Protein AF-A0A0D7WX81-F1 (afdb_monomer_lite)

Sequence (250 aa):
MASAGDHVKIVPTFYFVNKDGTNRQRVDLYYHNQTKRQYFVKIGSNQDTVQRTIKLNDPMRNISKTDINNTANFVKSYGFQHFVLEASKPSLIGGYSWLDLTQRVRTMIGPVDNIPEGVNVNRTVSAEQQWYGEFSLPASPYVVPSGYNIMEYGRTHNGLKDSSPIWLKNGYIVVNFQIETYRNGEDKPYLRYYRLPGESTPLDNQWQMEGFSNIINDKYGHRFAAPDGDVAYYHGNLSSYDDFKSNVTH

Secondary structure (DSSP, 8-state):
--STT-EEEEEEEEEEEETTS---EEEEEEEEETTTTEEEEETTSTT----EEE-TT-GGG---HHHHHHHHHHHHTTT-TTHHHHHTS-EEEE-SS-EEEEGGGEEE-S--SSPPTT--HHHHHTTSEEE-------SS-EEEETT--HHHHHHHTTS--TT-TTS--SEEEEEEEEEEEE-TT-SS-SEEBSPPTT---GGGBHHHHH---SEEE-TTS-EEE--TTEEEEEETT--TTTS-------

Foldseek 3Di:
DQDQFKKKKKFKFKWWAFALQPDTAGKWKFQAPVVVRDGRHTPPDPSQPFWDWDQQPDVVVVDDPVQQVLLCVLRVVVPPNCLNVLSRDIDTADGQGMGMFGSNQKTQCFDQPPDDPPDDNSCRSNVDMDGDDDYDDAQQMFIAGPPDDQVVVQVVPVGDDPPPPRGDQRTWMWIFIWMFIDDPPDPDTPATQDDDPPDDDCRRHVCVVVDDDQWDADPVGRIHGNPGRRDDIHRSNHGNVNVDDPPDDD

Radius of gyration: 21.59 Å; chains: 1; bounding box: 45×42×69 Å

Organism: NCBI:txid159743

pLDDT: mean 89.92, std 11.67, range [34.41, 98.56]

Structure (mmCIF, N/CA/C/O backbone):
data_AF-A0A0D7WX81-F1
#
_entry.id   AF-A0A0D7WX81-F1
#
loop_
_atom_site.group_PDB
_atom_site.id
_atom_site.type_symbol
_atom_site.label_atom_id
_atom_site.label_alt_id
_atom_site.label_comp_id
_atom_site.label_asym_id
_atom_site.label_entity_id
_atom_site.label_seq_id
_atom_site.pdbx_PDB_ins_code
_atom_site.Cartn_x
_atom_site.Cartn_y
_atom_site.Cartn_z
_atom_site.occupancy
_atom_site.B_iso_or_equiv
_atom_site.auth_seq_id
_atom_site.auth_comp_id
_atom_site.auth_asym_id
_atom_site.auth_atom_id
_atom_site.pdbx_PDB_model_num
ATOM 1 N N . MET A 1 1 ? 1.365 -2.872 -22.242 1.00 69.00 1 MET A N 1
ATOM 2 C CA . MET A 1 1 ? 1.871 -1.893 -21.267 1.00 69.00 1 MET A CA 1
ATOM 3 C C . MET A 1 1 ? 3.385 -1.941 -21.318 1.00 69.00 1 MET A C 1
ATOM 5 O O . MET A 1 1 ? 3.925 -2.838 -20.710 1.00 69.00 1 MET A O 1
ATOM 9 N N . ALA A 1 2 ? 4.079 -1.094 -22.078 1.00 81.75 2 ALA A N 1
ATOM 10 C CA . ALA A 1 2 ? 5.533 -0.940 -21.915 1.00 81.75 2 ALA A CA 1
ATOM 11 C C . ALA A 1 2 ? 5.994 0.515 -22.139 1.00 81.75 2 ALA A C 1
ATOM 13 O O . ALA A 1 2 ? 7.139 0.778 -22.495 1.00 81.75 2 ALA A O 1
ATOM 14 N N . SER A 1 3 ? 5.087 1.472 -21.954 1.00 87.69 3 SER A N 1
ATOM 15 C CA . SER A 1 3 ? 5.325 2.901 -22.157 1.00 87.69 3 SER A CA 1
ATOM 16 C C . SER A 1 3 ? 5.759 3.599 -20.867 1.00 87.69 3 SER A C 1
ATOM 18 O O . SER A 1 3 ? 5.667 3.040 -19.771 1.00 87.69 3 SER A O 1
ATOM 20 N N . ALA A 1 4 ? 6.248 4.835 -21.003 1.00 89.38 4 ALA A N 1
ATOM 21 C CA . ALA A 1 4 ? 6.721 5.661 -19.892 1.00 89.38 4 ALA A CA 1
ATOM 22 C C . ALA A 1 4 ? 5.623 6.031 -18.876 1.00 89.38 4 ALA A C 1
ATOM 24 O O . ALA A 1 4 ? 5.916 6.164 -17.691 1.00 89.38 4 ALA A O 1
ATOM 25 N N . GLY A 1 5 ? 4.382 6.212 -19.342 1.00 92.81 5 GLY A N 1
ATOM 26 C CA . GLY A 1 5 ? 3.236 6.598 -18.507 1.00 92.81 5 GLY A CA 1
ATOM 27 C C . GLY A 1 5 ? 2.386 5.433 -18.003 1.00 92.81 5 GLY A C 1
ATOM 28 O O . GLY A 1 5 ? 1.324 5.662 -17.429 1.00 92.81 5 GLY A O 1
ATOM 29 N N . ASP A 1 6 ? 2.826 4.193 -18.222 1.00 95.12 6 ASP A N 1
ATOM 30 C CA . ASP A 1 6 ? 2.166 3.050 -17.599 1.00 95.12 6 ASP A CA 1
ATOM 31 C C . ASP A 1 6 ? 2.408 3.089 -16.090 1.00 95.12 6 ASP A C 1
ATOM 33 O O . ASP A 1 6 ? 3.503 3.452 -15.640 1.00 95.12 6 ASP A O 1
ATOM 37 N N . HIS A 1 7 ? 1.407 2.684 -15.317 1.00 96.88 7 HIS A N 1
ATOM 38 C CA . HIS A 1 7 ? 1.521 2.626 -13.866 1.00 96.88 7 HIS A CA 1
ATOM 39 C C . HIS A 1 7 ? 0.589 1.578 -13.257 1.00 96.88 7 HIS A C 1
ATOM 41 O O . HIS A 1 7 ? -0.356 1.101 -13.896 1.00 96.88 7 HIS A O 1
ATOM 47 N N . VAL A 1 8 ? 0.879 1.215 -12.009 1.00 97.69 8 VAL A N 1
ATOM 48 C CA . VAL A 1 8 ? 0.034 0.354 -11.181 1.00 97.69 8 VAL A CA 1
ATOM 49 C C . VAL A 1 8 ? -0.475 1.173 -10.009 1.00 97.69 8 VAL A C 1
ATOM 51 O O . VAL A 1 8 ? 0.298 1.602 -9.153 1.00 97.69 8 VAL A O 1
ATOM 54 N N . LYS A 1 9 ? -1.788 1.365 -9.960 1.00 97.50 9 LYS A N 1
ATOM 55 C CA . LYS A 1 9 ? -2.465 2.050 -8.868 1.00 97.50 9 LYS A CA 1
ATOM 56 C C . LYS A 1 9 ? -2.973 1.021 -7.872 1.00 97.50 9 LYS A C 1
ATOM 58 O O . LYS A 1 9 ? -3.615 0.045 -8.253 1.00 97.50 9 LYS A O 1
ATOM 63 N N . ILE A 1 10 ? -2.709 1.255 -6.593 1.00 97.88 10 ILE A N 1
ATOM 64 C CA . ILE A 1 10 ? -3.195 0.411 -5.502 1.00 97.88 10 ILE A CA 1
ATOM 65 C C . ILE A 1 10 ? -3.935 1.293 -4.505 1.00 97.88 10 ILE A C 1
ATOM 67 O O . ILE A 1 10 ? -3.393 2.283 -4.018 1.00 97.88 10 ILE A O 1
ATOM 71 N N . VAL A 1 11 ? -5.171 0.932 -4.178 1.00 97.38 11 VAL A N 1
ATOM 72 C CA . VAL A 1 11 ? -5.962 1.600 -3.140 1.00 97.38 11 VAL A CA 1
ATOM 73 C C . VAL A 1 11 ? -6.197 0.612 -1.998 1.00 97.38 11 VAL A C 1
ATOM 75 O O . VAL A 1 11 ? -6.966 -0.340 -2.156 1.00 97.38 11 VAL A O 1
ATOM 78 N N . PRO A 1 12 ? -5.531 0.806 -0.847 1.00 97.19 12 PRO A N 1
ATOM 79 C CA . PRO A 1 12 ? -5.793 0.029 0.351 1.00 97.19 12 PRO A CA 1
ATOM 80 C C . PRO A 1 12 ? -7.181 0.325 0.922 1.00 97.19 12 PRO A C 1
ATOM 82 O O . PRO A 1 12 ? -7.600 1.475 1.056 1.00 97.19 12 PRO A O 1
ATOM 85 N N . THR A 1 13 ? -7.873 -0.728 1.335 1.00 96.81 13 THR A N 1
ATOM 86 C CA . THR A 1 13 ? -9.059 -0.672 2.184 1.00 96.81 13 THR A CA 1
ATOM 87 C C . THR A 1 13 ? -8.845 -1.560 3.402 1.00 96.81 13 THR A C 1
ATOM 89 O O . THR A 1 13 ? -8.011 -2.467 3.388 1.00 96.81 13 THR A O 1
ATOM 92 N N . PHE A 1 14 ? -9.569 -1.276 4.482 1.00 97.94 14 PHE A N 1
ATOM 93 C CA . PHE A 1 14 ? -9.305 -1.901 5.771 1.00 97.94 14 PHE A CA 1
ATOM 94 C C . PHE A 1 14 ? -10.542 -2.589 6.325 1.00 97.94 14 PHE A C 1
ATOM 96 O O . PHE A 1 14 ? -11.656 -2.050 6.299 1.00 97.94 14 PHE A O 1
ATOM 103 N N . TYR A 1 15 ? -10.314 -3.774 6.876 1.00 98.12 15 TYR A N 1
ATOM 104 C CA . TYR A 1 15 ? -11.304 -4.537 7.616 1.00 98.12 15 TYR A CA 1
ATOM 105 C C . TYR A 1 15 ? -10.755 -4.895 8.992 1.00 98.12 15 TYR A C 1
ATOM 107 O O . TYR A 1 15 ? -9.552 -4.840 9.235 1.00 98.12 15 TYR A O 1
ATOM 115 N N . PHE A 1 16 ? -11.645 -5.265 9.898 1.00 97.88 16 PHE A N 1
ATOM 116 C CA . PHE A 1 16 ? -11.286 -5.858 11.172 1.00 97.88 16 PHE A CA 1
ATOM 117 C C . PHE A 1 16 ? -12.015 -7.180 11.321 1.00 97.88 16 PHE A C 1
ATOM 119 O O . PHE A 1 16 ? -13.199 -7.264 10.996 1.00 97.88 16 PHE A O 1
ATOM 126 N N . VAL A 1 17 ? -11.311 -8.201 11.788 1.00 97.25 17 VAL A N 1
ATOM 127 C CA . VAL A 1 17 ? -11.851 -9.541 12.030 1.00 97.25 17 VAL A CA 1
ATOM 128 C C . VAL A 1 17 ? -11.477 -9.973 13.441 1.00 97.25 17 VAL A C 1
ATOM 130 O O . VAL A 1 17 ? -10.385 -9.670 13.918 1.00 97.25 17 VAL A O 1
ATOM 133 N N . ASN A 1 18 ? -12.380 -10.658 14.133 1.00 95.94 18 ASN A N 1
ATOM 134 C CA . ASN A 1 18 ? -12.106 -11.193 15.461 1.00 95.94 18 ASN A CA 1
ATOM 135 C C . ASN A 1 18 ? -11.003 -12.266 15.403 1.00 95.94 18 ASN A C 1
ATOM 137 O O . ASN A 1 18 ? -10.692 -12.821 14.348 1.00 95.94 18 ASN A O 1
ATOM 141 N N . LYS A 1 19 ? -10.414 -12.590 16.560 1.00 93.94 19 LYS A N 1
ATOM 142 C CA . LYS A 1 19 ? -9.337 -13.595 16.659 1.00 93.94 19 LYS A CA 1
ATOM 143 C C . LYS A 1 19 ? -9.741 -15.006 16.223 1.00 93.94 19 LYS A C 1
ATOM 145 O O . LYS A 1 19 ? -8.870 -15.792 15.886 1.00 93.94 19 LYS A O 1
ATOM 150 N N . ASP A 1 20 ? -11.032 -15.309 16.247 1.00 93.31 20 ASP A N 1
ATOM 151 C CA . ASP A 1 20 ? -11.613 -16.585 15.822 1.00 93.31 20 ASP A CA 1
ATOM 152 C C . ASP A 1 20 ? -12.007 -16.603 14.330 1.00 93.31 20 ASP A C 1
ATOM 154 O O . ASP A 1 20 ? -12.582 -17.580 13.854 1.00 93.31 20 ASP A O 1
ATOM 158 N N . GLY A 1 21 ? -11.726 -15.523 13.590 1.00 92.62 21 GLY A N 1
ATOM 159 C CA . GLY A 1 21 ? -12.089 -15.369 12.180 1.00 92.62 21 GLY A CA 1
ATOM 160 C C . GLY A 1 21 ? -13.500 -14.825 11.933 1.00 92.62 21 GLY A C 1
ATOM 161 O O . GLY A 1 21 ? -13.884 -14.625 10.779 1.00 92.62 21 GLY A O 1
ATOM 162 N N . THR A 1 22 ? -14.275 -14.540 12.984 1.00 94.56 22 THR A N 1
ATOM 163 C CA . THR A 1 22 ? -15.653 -14.040 12.865 1.00 94.56 22 THR A CA 1
ATOM 164 C C . THR A 1 22 ? -15.734 -12.514 12.749 1.00 94.56 22 THR A C 1
ATOM 166 O O . THR A 1 22 ? -14.763 -11.789 12.968 1.00 94.56 22 THR A O 1
ATOM 169 N N . ASN A 1 23 ? -16.928 -12.003 12.423 1.00 94.50 23 ASN A N 1
ATOM 170 C CA . ASN A 1 23 ? -17.257 -10.573 12.452 1.00 94.50 23 ASN A CA 1
ATOM 171 C C . ASN A 1 23 ? -16.324 -9.681 11.608 1.00 94.50 23 ASN A C 1
ATOM 173 O O . ASN A 1 23 ? -15.956 -8.578 12.020 1.00 94.50 23 ASN A O 1
ATOM 177 N N . ARG A 1 24 ? -15.938 -10.160 10.417 1.00 96.00 24 ARG A N 1
ATOM 178 C CA . ARG A 1 24 ? -15.221 -9.339 9.436 1.00 96.00 24 ARG A CA 1
ATOM 179 C C . ARG A 1 24 ? -16.082 -8.127 9.077 1.00 96.00 24 ARG A C 1
ATOM 181 O O . ARG A 1 24 ? -17.152 -8.278 8.495 1.00 96.00 24 ARG A O 1
ATOM 188 N N . GLN A 1 25 ? -15.598 -6.933 9.388 1.00 97.44 25 GLN A N 1
ATOM 189 C CA . GLN A 1 25 ? -16.311 -5.675 9.164 1.00 97.44 25 GLN A CA 1
ATOM 190 C C . GLN A 1 25 ? -15.384 -4.620 8.570 1.00 97.4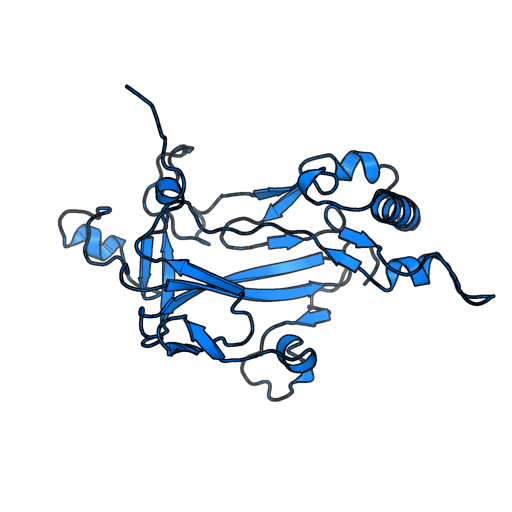4 25 GLN A C 1
ATOM 192 O O . GLN A 1 25 ? -14.183 -4.631 8.833 1.00 97.44 25 GLN A O 1
ATOM 197 N N . ARG A 1 26 ? -15.925 -3.701 7.765 1.00 98.00 26 ARG A N 1
ATOM 198 C CA . ARG A 1 26 ? -15.152 -2.573 7.230 1.00 98.00 26 ARG A CA 1
ATOM 199 C C . ARG A 1 26 ? -14.848 -1.581 8.350 1.00 98.00 26 ARG A C 1
ATOM 201 O O . ARG A 1 26 ? -15.728 -1.276 9.156 1.00 98.00 26 ARG A O 1
ATOM 208 N N . VAL A 1 27 ? -13.632 -1.046 8.371 1.00 98.56 27 VAL A N 1
ATOM 209 C CA . VAL A 1 27 ? -13.170 -0.140 9.430 1.00 98.56 27 VAL A CA 1
ATOM 210 C C . VAL A 1 27 ? -12.498 1.106 8.881 1.00 98.56 27 VAL A C 1
ATOM 212 O O . VAL A 1 27 ? -11.973 1.112 7.770 1.00 98.56 27 VAL A O 1
ATOM 215 N N . ASP A 1 28 ? -12.513 2.157 9.693 1.00 98.50 28 ASP A N 1
ATOM 216 C CA . ASP A 1 28 ? -11.693 3.342 9.496 1.00 98.50 28 ASP A CA 1
ATOM 217 C C . ASP A 1 28 ? -10.481 3.275 10.432 1.00 98.50 28 ASP A C 1
ATOM 219 O O . ASP A 1 28 ? -10.600 2.898 11.602 1.00 98.50 28 ASP A O 1
ATOM 223 N N . LEU A 1 29 ? -9.315 3.653 9.908 1.00 98.19 29 LEU A N 1
ATOM 224 C CA . LEU A 1 29 ? -8.064 3.711 10.659 1.00 98.19 29 LEU A CA 1
ATOM 225 C C . LEU A 1 29 ? -7.653 5.161 10.889 1.00 98.19 29 LEU A C 1
ATOM 227 O O . LEU A 1 29 ? -7.770 6.009 10.001 1.00 98.19 29 LEU A O 1
ATOM 231 N N . TYR A 1 30 ? -7.108 5.415 12.071 1.00 97.81 30 TYR A N 1
ATOM 232 C CA . TYR A 1 30 ? -6.607 6.712 12.488 1.00 97.81 30 TYR A CA 1
ATOM 233 C C . TYR A 1 30 ? -5.192 6.582 13.042 1.00 97.81 30 TYR A C 1
ATOM 235 O O . TYR A 1 30 ? -4.816 5.537 13.564 1.00 97.81 30 TYR A O 1
ATOM 243 N N . TYR A 1 31 ? -4.401 7.645 12.962 1.00 96.50 31 TYR A N 1
ATOM 244 C CA . TYR A 1 31 ? -3.048 7.665 13.516 1.00 96.50 31 TYR A CA 1
ATOM 245 C C . TYR A 1 31 ? -2.698 9.022 14.123 1.00 96.50 31 TYR A C 1
ATOM 247 O O . TYR A 1 31 ? -3.401 10.019 13.944 1.00 96.50 31 TYR A O 1
ATOM 255 N N . HIS A 1 32 ? -1.590 9.067 14.858 1.00 95.31 32 HIS A N 1
ATOM 256 C CA . HIS A 1 32 ? -0.994 10.316 15.317 1.00 95.31 32 HIS A CA 1
ATOM 257 C C . HIS A 1 32 ? 0.133 10.738 14.386 1.00 95.31 32 HIS A C 1
ATOM 259 O O . HIS A 1 32 ? 1.095 9.999 14.181 1.00 95.31 32 HIS A O 1
ATOM 265 N N . ASN A 1 33 ? 0.048 11.956 13.861 1.00 92.50 33 ASN A N 1
ATOM 266 C CA . ASN A 1 33 ? 1.163 12.602 13.193 1.00 92.50 33 ASN A CA 1
ATOM 267 C C . ASN A 1 33 ? 1.917 13.457 14.215 1.00 92.50 33 ASN A C 1
ATOM 269 O O . ASN A 1 33 ? 1.609 14.634 14.412 1.00 92.50 33 ASN A O 1
ATOM 273 N N . GLN A 1 34 ? 2.904 12.851 14.875 1.00 88.69 34 GLN A N 1
ATOM 274 C CA . GLN A 1 34 ? 3.682 13.516 15.923 1.00 88.69 34 GLN A CA 1
ATOM 275 C C . GLN A 1 34 ? 4.458 14.725 15.383 1.00 88.69 34 GLN A C 1
ATOM 277 O O . GLN A 1 34 ? 4.486 15.772 16.027 1.00 88.69 34 GLN A O 1
ATOM 282 N N . THR A 1 35 ? 5.007 14.627 14.166 1.00 88.31 35 THR A N 1
ATOM 283 C CA . THR A 1 35 ? 5.756 15.712 13.513 1.00 88.31 35 THR A CA 1
ATOM 284 C C . THR A 1 35 ? 4.900 16.962 13.322 1.00 88.31 35 THR A C 1
ATOM 286 O O . THR A 1 35 ? 5.375 18.074 13.533 1.00 88.31 35 THR A O 1
ATOM 289 N N . LYS A 1 36 ? 3.623 16.788 12.959 1.00 91.06 36 LYS A N 1
ATOM 290 C CA . LYS A 1 36 ? 2.671 17.894 12.770 1.00 91.06 36 LYS A CA 1
ATOM 291 C C . LYS A 1 36 ? 1.803 18.184 13.999 1.00 91.06 36 LYS A C 1
ATOM 293 O O . LYS A 1 36 ? 0.953 19.064 13.928 1.00 91.06 36 LYS A O 1
ATOM 298 N N . ARG A 1 37 ? 1.991 17.453 15.107 1.00 92.62 37 ARG A N 1
ATOM 299 C CA . ARG A 1 37 ? 1.137 17.498 16.312 1.00 92.62 37 ARG A CA 1
ATOM 300 C C . ARG A 1 37 ? -0.358 17.327 16.000 1.00 92.62 37 ARG A C 1
ATOM 302 O O . ARG A 1 37 ? -1.205 17.977 16.605 1.00 92.62 37 ARG A O 1
ATOM 309 N N . GLN A 1 38 ? -0.679 16.458 15.043 1.00 94.06 38 GLN A N 1
ATOM 310 C CA . GLN A 1 38 ? -2.061 16.121 14.698 1.00 94.06 38 GLN A CA 1
ATOM 311 C C . GLN A 1 38 ? -2.415 14.765 15.301 1.00 94.06 38 GLN A C 1
ATOM 313 O O . GLN A 1 38 ? -1.696 13.782 15.113 1.00 94.06 38 GLN A O 1
ATOM 318 N N . TYR A 1 39 ? -3.534 14.712 16.014 1.00 94.69 39 TYR A N 1
ATOM 319 C CA . TYR A 1 39 ? -4.0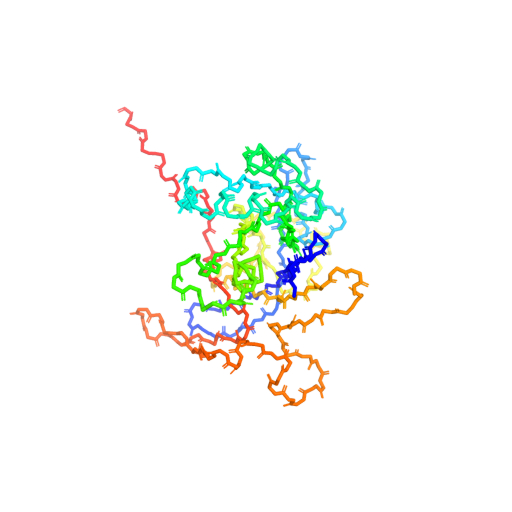19 13.505 16.674 1.00 94.69 39 TYR A CA 1
ATOM 320 C C . TYR A 1 39 ? -5.238 12.961 15.939 1.00 94.69 39 TYR A C 1
ATOM 322 O O . TYR A 1 39 ? -6.009 13.735 15.378 1.00 94.69 39 TYR A O 1
ATOM 330 N N . PHE A 1 40 ? -5.394 11.635 15.950 1.00 96.12 40 PHE A N 1
ATOM 331 C CA . PHE A 1 40 ? -6.487 10.921 15.295 1.00 96.12 40 PHE A CA 1
ATOM 332 C C . PHE A 1 40 ? -6.741 11.399 13.855 1.00 96.12 40 PHE A C 1
ATOM 334 O O . PHE A 1 40 ? -7.858 11.742 13.479 1.00 96.12 40 PHE A O 1
ATOM 341 N N . VAL A 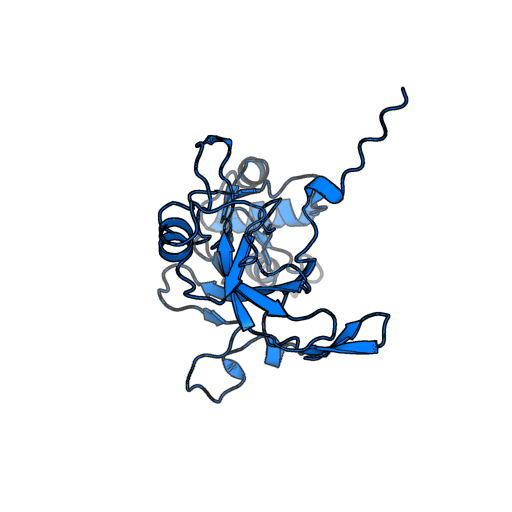1 41 ? -5.686 11.424 13.037 1.00 97.19 41 VAL A N 1
ATOM 342 C CA . VAL A 1 41 ? -5.784 11.692 11.599 1.00 97.19 41 VAL A CA 1
ATOM 343 C C . VAL A 1 41 ? -6.342 10.452 10.920 1.00 97.19 41 VAL A C 1
ATOM 345 O O . VAL A 1 41 ? -5.724 9.390 10.988 1.00 97.19 41 VAL A O 1
ATOM 348 N N . LYS A 1 42 ? -7.499 10.574 10.265 1.00 97.88 42 LYS A N 1
ATOM 349 C CA . LYS A 1 42 ? -8.101 9.473 9.503 1.00 97.88 42 LYS A CA 1
ATOM 350 C C . LYS A 1 42 ? -7.272 9.193 8.251 1.00 97.88 42 LYS A C 1
ATOM 352 O O . LYS A 1 42 ? -7.044 10.118 7.467 1.00 97.88 42 LYS A O 1
ATOM 357 N N . ILE A 1 43 ? -6.881 7.938 8.035 1.00 97.88 43 ILE A N 1
ATOM 358 C CA . ILE A 1 43 ? -6.217 7.503 6.798 1.00 97.88 43 ILE A CA 1
ATOM 359 C C . ILE A 1 43 ? -7.132 7.799 5.600 1.00 97.88 43 ILE A C 1
ATOM 361 O O . ILE A 1 43 ? -8.323 7.486 5.627 1.00 97.88 43 ILE A O 1
ATOM 365 N N . GLY A 1 44 ? -6.582 8.437 4.565 1.00 96.50 44 GLY A N 1
ATOM 366 C CA . GLY A 1 44 ? -7.313 8.858 3.364 1.00 96.50 44 GLY A CA 1
ATOM 367 C C . GLY A 1 44 ? -8.144 10.136 3.511 1.00 96.50 44 GLY A C 1
ATOM 368 O O . GLY A 1 44 ? -8.839 10.520 2.574 1.00 96.50 44 GLY A O 1
ATOM 369 N N . SER A 1 45 ? -8.098 10.812 4.663 1.00 96.75 45 SER A N 1
ATOM 370 C CA . SER A 1 45 ? -8.676 12.156 4.798 1.00 96.75 45 SER A CA 1
ATOM 371 C C . SER A 1 45 ? -7.755 13.238 4.233 1.00 96.75 45 SER A C 1
ATOM 373 O O . SER A 1 45 ? -6.564 13.021 4.050 1.00 96.75 45 SER A O 1
ATOM 375 N N . ASN A 1 46 ? -8.268 14.461 4.073 1.00 95.88 46 ASN A N 1
ATOM 376 C CA . ASN A 1 46 ? -7.457 15.616 3.658 1.00 95.88 46 ASN A CA 1
ATOM 377 C C . ASN A 1 46 ? -6.304 15.946 4.632 1.00 95.88 46 ASN A C 1
ATOM 379 O O . ASN A 1 46 ? -5.387 16.684 4.279 1.00 95.88 46 ASN A O 1
ATOM 383 N N . GLN A 1 47 ? -6.361 15.441 5.869 1.00 95.75 47 GLN A N 1
ATOM 384 C CA . GLN A 1 47 ? -5.296 15.591 6.864 1.00 95.75 47 GLN A CA 1
ATOM 385 C C . GLN A 1 47 ? -4.222 14.494 6.748 1.00 95.75 47 GLN A C 1
ATOM 387 O O . GLN A 1 47 ? -3.119 14.675 7.268 1.00 95.75 47 GLN A O 1
ATOM 392 N N . ASP A 1 48 ? -4.515 13.381 6.066 1.00 96.69 48 ASP A N 1
ATOM 393 C CA . ASP A 1 48 ? -3.547 12.327 5.765 1.00 96.69 48 ASP A CA 1
ATOM 394 C C . ASP A 1 48 ? -2.647 12.768 4.610 1.00 96.69 48 ASP A C 1
ATOM 396 O O . ASP A 1 48 ? -2.943 12.590 3.431 1.00 96.69 48 ASP A O 1
ATOM 400 N N . THR A 1 49 ? -1.529 13.390 4.970 1.00 94.81 49 THR A N 1
ATOM 401 C CA . THR A 1 49 ? -0.540 13.885 4.008 1.00 94.81 49 THR A CA 1
ATOM 402 C C . THR A 1 49 ? 0.729 13.034 3.998 1.00 94.81 49 THR A C 1
ATOM 404 O O . THR A 1 49 ? 1.800 13.555 3.678 1.00 94.81 49 THR A O 1
ATOM 407 N N . VAL A 1 50 ? 0.681 11.790 4.483 1.00 94.31 50 VAL A N 1
ATOM 408 C CA . VAL A 1 50 ? 1.883 10.950 4.565 1.00 94.31 50 VAL A CA 1
ATOM 409 C C . VAL A 1 50 ? 2.281 10.489 3.172 1.00 94.31 50 VAL A C 1
ATOM 411 O O . VAL A 1 50 ? 1.460 10.002 2.401 1.00 94.31 50 VAL A O 1
ATOM 414 N N . GLN A 1 51 ? 3.568 10.637 2.873 1.00 95.19 51 GLN A N 1
ATOM 415 C CA . GLN A 1 51 ? 4.174 10.222 1.620 1.00 95.19 51 GLN A CA 1
ATOM 416 C C . GLN A 1 51 ? 5.276 9.203 1.889 1.00 95.19 51 GLN A C 1
ATOM 418 O O . GLN A 1 51 ? 6.023 9.314 2.862 1.00 95.19 51 GLN A O 1
ATOM 423 N N . ARG A 1 52 ? 5.370 8.210 1.012 1.00 95.31 52 ARG A N 1
ATOM 424 C CA . ARG A 1 52 ? 6.337 7.120 1.055 1.00 95.31 52 ARG A CA 1
ATOM 425 C C . ARG A 1 52 ? 7.135 7.108 -0.222 1.00 95.31 52 ARG A C 1
ATOM 427 O O . ARG A 1 52 ? 6.591 7.231 -1.318 1.00 95.31 52 ARG A O 1
ATOM 434 N N . THR A 1 53 ? 8.436 6.942 -0.058 1.00 97.38 53 THR A N 1
ATOM 435 C CA . THR A 1 53 ? 9.363 6.862 -1.176 1.00 97.38 53 THR A CA 1
ATOM 436 C C . THR A 1 53 ? 10.161 5.584 -1.078 1.00 97.38 53 THR A C 1
ATOM 438 O O . THR A 1 53 ? 10.446 5.127 0.027 1.00 97.38 53 THR A O 1
ATOM 441 N N . ILE A 1 54 ? 10.557 5.052 -2.225 1.00 96.56 54 ILE A N 1
ATOM 442 C CA . ILE A 1 54 ? 11.502 3.946 -2.300 1.00 96.56 54 ILE A CA 1
ATOM 443 C C . ILE A 1 54 ? 12.625 4.268 -3.273 1.00 96.56 54 ILE A C 1
ATOM 445 O O . ILE A 1 54 ? 12.449 5.041 -4.212 1.00 96.56 54 ILE A O 1
ATOM 449 N N . LYS A 1 55 ? 13.783 3.650 -3.064 1.00 97.25 55 LYS A N 1
ATOM 450 C CA . LYS A 1 55 ? 14.849 3.570 -4.066 1.00 97.25 55 LYS A CA 1
ATOM 451 C C . LYS A 1 55 ? 14.733 2.217 -4.750 1.00 97.25 55 LYS A C 1
ATOM 453 O O . LYS A 1 55 ? 14.712 1.204 -4.054 1.00 97.25 55 LYS A O 1
ATOM 458 N N . LEU A 1 56 ? 14.623 2.195 -6.075 1.00 97.06 56 LEU A N 1
ATOM 459 C CA . LEU A 1 56 ? 14.526 0.946 -6.833 1.00 97.06 56 LEU A CA 1
ATOM 460 C C . LEU A 1 56 ? 15.846 0.168 -6.746 1.00 97.06 56 LEU A C 1
ATOM 462 O O . LEU A 1 56 ? 15.856 -0.993 -6.363 1.00 97.06 56 LEU A O 1
ATOM 466 N N . ASN A 1 57 ? 16.967 0.834 -7.018 1.00 95.75 57 ASN A N 1
ATOM 467 C CA . ASN A 1 57 ? 18.310 0.256 -6.972 1.00 95.75 57 ASN A CA 1
ATOM 468 C C . ASN A 1 57 ? 18.901 0.286 -5.548 1.00 95.75 57 ASN A C 1
ATOM 470 O O . ASN A 1 57 ? 20.024 0.742 -5.329 1.00 95.75 57 ASN A O 1
ATOM 474 N N . ASP A 1 58 ? 18.107 -0.135 -4.563 1.00 94.56 58 ASP A N 1
ATOM 475 C CA . ASP A 1 58 ? 18.578 -0.366 -3.199 1.00 94.56 58 ASP A CA 1
ATOM 476 C C . ASP A 1 58 ? 19.092 -1.814 -3.073 1.00 94.56 58 ASP A C 1
ATOM 478 O O . ASP A 1 58 ? 18.360 -2.735 -3.454 1.00 94.56 58 ASP A O 1
ATOM 482 N N . PRO A 1 59 ? 20.304 -2.059 -2.534 1.00 91.00 59 PRO A N 1
ATOM 483 C CA . PRO A 1 59 ? 20.835 -3.413 -2.364 1.00 91.00 59 PRO A CA 1
ATOM 484 C C . PRO A 1 59 ? 19.901 -4.367 -1.605 1.00 91.00 59 PRO A C 1
ATOM 486 O O . PRO A 1 59 ? 19.904 -5.564 -1.884 1.00 91.00 59 PRO A O 1
ATOM 489 N N . MET A 1 60 ? 19.072 -3.859 -0.686 1.00 92.06 60 MET A N 1
ATOM 490 C CA . MET A 1 60 ? 18.136 -4.678 0.095 1.00 92.06 60 MET A CA 1
ATOM 491 C C . MET A 1 60 ? 16.952 -5.207 -0.727 1.00 92.06 60 MET A C 1
ATOM 493 O O . MET A 1 60 ? 16.278 -6.134 -0.285 1.00 92.06 60 MET A O 1
ATOM 497 N N . ARG A 1 61 ? 16.698 -4.670 -1.930 1.00 90.44 61 ARG A N 1
ATOM 498 C CA . ARG A 1 61 ? 15.665 -5.203 -2.840 1.00 90.44 61 ARG A CA 1
ATOM 499 C C . ARG A 1 61 ? 16.123 -6.405 -3.647 1.00 90.44 61 ARG A C 1
ATOM 501 O O . ARG A 1 61 ? 15.285 -7.048 -4.271 1.00 90.44 61 ARG A O 1
ATOM 508 N N . ASN A 1 62 ? 17.427 -6.688 -3.655 1.00 92.88 62 ASN A N 1
ATOM 509 C CA . ASN A 1 62 ? 18.008 -7.814 -4.379 1.00 92.88 62 ASN A CA 1
ATOM 510 C C . ASN A 1 62 ? 17.633 -7.846 -5.880 1.00 92.88 62 ASN A C 1
ATOM 512 O O . ASN A 1 62 ? 17.434 -8.911 -6.459 1.00 92.88 62 ASN A O 1
ATOM 516 N N . ILE A 1 63 ? 17.518 -6.672 -6.515 1.00 94.94 63 ILE A N 1
ATOM 517 C CA . ILE A 1 63 ? 17.291 -6.570 -7.963 1.00 94.94 63 ILE A CA 1
ATOM 518 C C . ILE A 1 63 ? 18.607 -6.856 -8.679 1.00 94.94 63 ILE A C 1
ATOM 520 O O . ILE A 1 63 ? 19.652 -6.303 -8.319 1.00 94.94 63 ILE A O 1
ATOM 524 N N . SER A 1 64 ? 18.572 -7.705 -9.705 1.00 94.00 64 SER A N 1
ATOM 525 C CA . SER A 1 64 ? 19.786 -8.047 -10.433 1.00 94.00 64 SER A CA 1
ATOM 526 C C . SER A 1 64 ? 20.318 -6.840 -11.220 1.00 94.00 64 SER A C 1
ATOM 528 O O . SER A 1 64 ? 19.569 -6.015 -11.753 1.00 94.00 64 SER A O 1
ATOM 530 N N . LYS A 1 65 ? 21.649 -6.743 -11.345 1.00 93.00 65 LYS A N 1
ATOM 531 C CA . LYS A 1 65 ? 22.279 -5.731 -12.214 1.00 93.00 65 LYS A CA 1
ATOM 532 C C . LYS A 1 65 ? 21.815 -5.875 -13.666 1.00 93.00 65 LYS A C 1
ATOM 534 O O . LYS A 1 65 ? 21.723 -4.877 -14.376 1.00 93.00 65 LYS A O 1
ATOM 539 N N . THR A 1 66 ? 21.535 -7.106 -14.088 1.00 92.00 66 THR A N 1
ATOM 540 C CA . THR A 1 66 ? 21.015 -7.429 -15.416 1.00 92.00 66 THR A CA 1
ATOM 541 C C . THR A 1 66 ? 19.660 -6.770 -15.643 1.00 92.00 66 THR A C 1
ATOM 543 O O . THR A 1 66 ? 19.528 -6.026 -16.609 1.00 92.00 66 THR A O 1
ATOM 546 N N . ASP A 1 67 ? 18.705 -6.911 -14.722 1.00 94.44 67 ASP A N 1
ATOM 547 C CA . ASP A 1 67 ? 17.365 -6.317 -14.856 1.00 94.44 67 ASP A CA 1
ATOM 548 C C . ASP A 1 67 ? 17.422 -4.789 -14.867 1.00 94.44 67 ASP A C 1
ATOM 550 O O . ASP A 1 67 ? 16.767 -4.143 -15.687 1.00 94.44 67 ASP A O 1
ATOM 554 N N . ILE A 1 68 ? 18.260 -4.188 -14.014 1.00 96.06 68 ILE A N 1
ATOM 555 C CA . ILE A 1 68 ? 18.478 -2.734 -14.010 1.00 96.06 68 ILE A CA 1
ATOM 556 C C . ILE A 1 68 ? 19.044 -2.259 -15.355 1.00 96.06 68 ILE A C 1
ATOM 558 O O . ILE A 1 68 ? 18.561 -1.266 -15.902 1.00 96.06 68 ILE A O 1
ATOM 562 N N . ASN A 1 69 ? 20.035 -2.958 -15.915 1.00 94.12 69 ASN A N 1
ATOM 563 C CA . ASN A 1 69 ? 20.653 -2.591 -17.191 1.00 94.12 69 ASN A CA 1
ATOM 564 C C . ASN A 1 69 ? 19.719 -2.828 -18.387 1.00 94.12 69 ASN A C 1
ATOM 566 O O . ASN A 1 69 ? 19.631 -1.974 -19.271 1.00 94.12 69 ASN A O 1
ATOM 570 N N . ASN A 1 70 ? 18.993 -3.946 -18.400 1.00 93.25 70 ASN A N 1
ATOM 571 C CA . ASN A 1 70 ? 17.980 -4.266 -19.406 1.00 93.25 70 ASN A CA 1
ATOM 572 C C . ASN A 1 70 ? 16.895 -3.196 -19.425 1.00 93.25 70 ASN A C 1
ATOM 574 O O . ASN A 1 70 ? 16.582 -2.637 -20.478 1.00 93.25 70 ASN A O 1
ATOM 578 N N . THR A 1 71 ? 16.399 -2.835 -18.242 1.00 95.69 71 THR A N 1
ATOM 579 C CA . THR A 1 71 ? 15.437 -1.748 -18.080 1.00 95.69 71 THR A CA 1
ATOM 580 C C . THR A 1 71 ? 16.031 -0.436 -18.575 1.00 95.69 71 THR A C 1
ATOM 582 O O . THR A 1 71 ? 15.428 0.210 -19.424 1.00 95.69 71 THR A O 1
ATOM 585 N N . ALA A 1 72 ? 17.241 -0.069 -18.138 1.00 95.94 72 ALA A N 1
ATOM 586 C CA . ALA A 1 72 ? 17.910 1.159 -18.567 1.00 95.94 72 ALA A CA 1
ATOM 587 C C . ALA A 1 72 ? 18.048 1.256 -20.093 1.00 95.94 72 ALA A C 1
ATOM 589 O O . ALA A 1 72 ? 17.876 2.332 -20.659 1.00 95.94 72 ALA A O 1
ATOM 590 N N . ASN A 1 73 ? 18.350 0.148 -20.768 1.00 93.50 73 ASN A N 1
ATOM 591 C CA . ASN A 1 73 ? 18.446 0.108 -22.223 1.00 93.50 73 ASN A CA 1
ATOM 592 C C . ASN A 1 73 ? 17.075 0.214 -22.891 1.00 93.50 73 ASN A C 1
ATOM 594 O O . ASN A 1 73 ? 16.926 0.982 -23.840 1.00 93.50 73 ASN A O 1
ATOM 598 N N . PHE A 1 74 ? 16.070 -0.485 -22.365 1.00 93.25 74 PHE A N 1
ATOM 599 C CA . PHE A 1 74 ? 14.710 -0.419 -22.879 1.00 93.25 74 PHE A CA 1
ATOM 600 C C . PHE A 1 74 ? 14.135 1.001 -22.781 1.00 93.25 74 PHE A C 1
ATOM 602 O O . PHE A 1 74 ? 13.640 1.542 -23.770 1.00 93.25 74 PHE A O 1
ATOM 609 N N . VAL A 1 75 ? 14.252 1.653 -21.622 1.00 94.38 75 VAL A N 1
ATOM 610 C CA . VAL A 1 75 ? 13.617 2.959 -21.378 1.00 94.38 75 VAL A CA 1
ATOM 611 C C . VAL A 1 75 ? 14.266 4.124 -22.140 1.00 94.38 75 VAL A C 1
ATOM 613 O O . VAL A 1 75 ? 13.634 5.163 -22.344 1.00 94.38 75 VAL A O 1
ATOM 616 N N . LYS A 1 76 ? 15.496 3.953 -22.651 1.00 93.62 76 LYS A N 1
ATOM 617 C CA . LYS A 1 76 ? 16.113 4.904 -23.598 1.00 93.62 76 LYS A CA 1
ATOM 618 C C . LYS A 1 76 ? 15.306 5.040 -24.886 1.00 93.62 76 LYS A C 1
ATOM 620 O O . LYS A 1 76 ? 15.306 6.123 -25.466 1.00 93.62 76 LYS A O 1
ATOM 625 N N . SER A 1 77 ? 14.599 3.985 -25.307 1.00 89.38 77 SER A N 1
ATOM 626 C CA . SER A 1 77 ? 13.781 3.994 -26.532 1.00 89.38 77 SER A CA 1
ATOM 627 C C . SER A 1 77 ? 12.673 5.052 -26.515 1.00 89.38 77 SER A C 1
ATOM 629 O O . SER A 1 77 ? 12.268 5.526 -27.571 1.00 89.38 77 SER A O 1
ATOM 631 N N . TYR A 1 78 ? 12.232 5.468 -25.325 1.00 89.44 78 TYR A N 1
ATOM 632 C CA . TYR A 1 78 ? 11.255 6.537 -25.128 1.00 89.44 78 TYR A CA 1
ATOM 633 C C . TYR A 1 78 ? 11.828 7.738 -24.352 1.00 89.44 78 TYR A C 1
ATOM 635 O O . TYR A 1 78 ? 11.087 8.526 -23.769 1.00 89.44 78 TYR A O 1
ATOM 643 N N . GLY A 1 79 ? 13.157 7.901 -24.360 1.00 90.50 79 GLY A N 1
ATOM 644 C CA . GLY A 1 79 ? 13.836 9.122 -23.917 1.00 90.50 79 GLY A CA 1
ATOM 645 C C . GLY A 1 79 ? 14.332 9.143 -22.469 1.00 90.50 79 GLY A C 1
ATOM 646 O O . GLY A 1 79 ? 14.902 10.150 -22.048 1.00 90.50 79 GLY A O 1
ATOM 647 N N . PHE A 1 80 ? 14.194 8.062 -21.693 1.00 93.31 80 PHE A N 1
ATOM 648 C CA . PHE A 1 80 ? 14.646 8.050 -20.298 1.00 93.31 80 PHE A CA 1
ATOM 649 C C . PHE A 1 80 ? 16.139 7.672 -20.171 1.00 93.31 80 PHE A C 1
ATOM 651 O O . PHE A 1 80 ? 16.503 6.559 -19.806 1.00 93.31 80 PHE A O 1
ATOM 658 N N . GLN A 1 81 ? 17.029 8.628 -20.453 1.00 94.12 81 GLN A N 1
ATOM 659 C CA . GLN A 1 81 ? 18.477 8.379 -20.576 1.00 94.12 81 GLN A CA 1
ATOM 660 C C . GLN A 1 81 ? 19.194 8.006 -19.265 1.00 94.12 81 GLN A C 1
ATOM 662 O O . GLN A 1 81 ? 20.122 7.198 -19.271 1.00 94.12 81 GLN A O 1
ATOM 667 N N . HIS A 1 82 ? 18.776 8.575 -18.132 1.00 95.19 82 HIS A N 1
ATOM 668 C CA . HIS A 1 82 ? 19.489 8.462 -16.850 1.00 95.19 82 HIS A CA 1
ATOM 669 C C . HIS A 1 82 ? 18.830 7.489 -15.859 1.00 95.19 82 HIS A C 1
ATOM 671 O O . HIS A 1 82 ? 18.899 7.700 -14.649 1.00 95.19 82 HIS A O 1
ATOM 677 N N . PHE A 1 83 ? 18.204 6.414 -16.351 1.00 96.44 83 PHE A N 1
ATOM 678 C CA . PHE A 1 83 ? 17.443 5.473 -15.518 1.00 96.44 83 PHE A CA 1
ATOM 679 C C . PHE A 1 83 ? 18.226 4.930 -14.317 1.00 96.44 83 PHE A C 1
ATOM 681 O O . PHE A 1 83 ? 17.730 4.999 -13.202 1.00 96.44 83 PHE A O 1
ATOM 688 N N . VAL A 1 84 ? 19.459 4.446 -14.509 1.00 95.94 84 VAL A N 1
ATOM 689 C CA . VAL A 1 84 ? 20.259 3.852 -13.415 1.00 95.94 84 VAL A CA 1
ATOM 690 C C . VAL A 1 84 ? 20.512 4.857 -12.286 1.00 95.94 84 VAL A C 1
ATOM 692 O O . VAL A 1 84 ? 20.455 4.507 -11.109 1.00 95.94 84 VAL A O 1
ATOM 695 N N . LEU A 1 85 ? 20.758 6.123 -12.636 1.00 95.56 85 LEU A N 1
ATOM 696 C CA . LEU A 1 85 ? 20.940 7.192 -11.657 1.00 95.56 85 LEU A CA 1
ATOM 697 C C . LEU A 1 85 ? 19.629 7.494 -10.922 1.00 95.56 85 LEU A C 1
ATOM 699 O O . LEU A 1 85 ? 19.632 7.637 -9.701 1.00 95.56 85 LEU A O 1
ATOM 703 N N . GLU A 1 86 ? 18.516 7.586 -11.650 1.00 95.62 86 GLU A N 1
ATOM 704 C CA . GLU A 1 86 ? 17.198 7.847 -11.065 1.00 95.62 86 GLU A CA 1
ATOM 705 C C . GLU A 1 86 ? 16.696 6.684 -10.199 1.00 95.62 86 GLU A C 1
ATOM 707 O O . GLU A 1 86 ? 16.091 6.928 -9.160 1.00 95.62 86 GLU A O 1
ATOM 712 N N . ALA A 1 87 ? 17.003 5.437 -10.561 1.00 96.19 87 ALA A N 1
ATOM 713 C CA . ALA A 1 87 ? 16.655 4.244 -9.793 1.00 96.19 87 ALA A CA 1
ATOM 714 C C . ALA A 1 87 ? 17.324 4.228 -8.407 1.00 96.19 87 ALA A C 1
ATOM 716 O O . ALA A 1 87 ? 16.780 3.659 -7.462 1.00 96.19 87 ALA A O 1
ATOM 717 N N . SER A 1 88 ? 18.479 4.884 -8.261 1.00 96.31 88 SER A N 1
ATOM 718 C CA . SER A 1 88 ? 19.182 5.050 -6.981 1.00 96.31 88 SER A CA 1
ATOM 719 C C . SER A 1 88 ? 18.644 6.216 -6.132 1.00 96.31 88 SER A C 1
ATOM 721 O O . SER A 1 88 ? 19.077 6.403 -4.990 1.00 96.31 88 SER A O 1
ATOM 723 N N . LYS A 1 89 ? 17.712 7.022 -6.661 1.00 97.38 89 LYS A N 1
ATOM 724 C CA . LYS A 1 89 ? 17.087 8.148 -5.952 1.00 97.38 89 LYS A CA 1
ATOM 725 C C . LYS A 1 89 ? 15.731 7.744 -5.360 1.00 97.38 89 LYS A C 1
ATOM 727 O O . LYS A 1 89 ? 15.055 6.873 -5.910 1.00 97.38 89 LYS A O 1
ATOM 732 N N . PRO A 1 90 ? 15.302 8.380 -4.254 1.00 97.56 90 PRO A N 1
ATOM 733 C CA . PRO A 1 90 ? 13.954 8.189 -3.734 1.00 97.56 90 PRO A CA 1
ATOM 734 C C . PRO A 1 90 ? 12.898 8.567 -4.778 1.00 97.56 90 PRO A C 1
ATOM 736 O O . PRO A 1 90 ? 12.925 9.666 -5.331 1.00 97.56 90 PRO A O 1
ATOM 739 N N . SER A 1 91 ? 11.959 7.660 -5.016 1.00 97.00 91 SER A N 1
ATOM 740 C CA . SER A 1 91 ? 10.793 7.849 -5.873 1.00 97.00 91 SER A CA 1
ATOM 741 C C . SER A 1 91 ? 9.535 7.743 -5.025 1.00 97.00 91 SER A C 1
ATOM 743 O O . SER A 1 91 ? 9.382 6.774 -4.285 1.00 97.00 91 SER A O 1
ATOM 745 N N . LEU A 1 92 ? 8.658 8.746 -5.105 1.00 97.50 92 LEU A N 1
ATOM 746 C CA . LEU A 1 92 ? 7.348 8.725 -4.455 1.00 97.50 92 LEU A CA 1
ATOM 747 C C . LEU A 1 92 ? 6.523 7.567 -5.016 1.00 97.50 92 LEU A C 1
ATOM 749 O O . LEU A 1 92 ? 6.406 7.439 -6.231 1.00 97.50 92 LEU A O 1
ATOM 753 N N . ILE A 1 93 ? 5.968 6.753 -4.123 1.00 97.31 93 ILE A N 1
ATOM 754 C CA . ILE A 1 93 ? 5.145 5.596 -4.491 1.00 97.31 93 ILE A CA 1
ATOM 755 C C . ILE A 1 93 ? 3.778 5.580 -3.827 1.00 97.31 93 ILE A C 1
ATOM 757 O O . ILE A 1 93 ? 2.987 4.706 -4.150 1.00 97.31 93 ILE A O 1
ATOM 761 N N . GLY A 1 94 ? 3.493 6.469 -2.872 1.00 96.69 94 GLY A N 1
ATOM 762 C CA . GLY A 1 94 ? 2.224 6.401 -2.156 1.00 96.69 94 GLY A CA 1
ATOM 763 C C . GLY A 1 94 ? 2.222 6.998 -0.764 1.00 96.69 94 GLY A C 1
ATOM 764 O O . GLY A 1 94 ? 3.075 7.807 -0.407 1.00 96.69 94 GLY A O 1
ATOM 765 N N . GLY A 1 95 ? 1.260 6.541 0.027 1.00 96.38 95 GLY A N 1
ATOM 766 C CA . GLY A 1 95 ? 1.044 6.844 1.434 1.00 96.38 95 GLY A CA 1
ATOM 767 C C . GLY A 1 95 ? 0.275 5.705 2.106 1.00 96.38 95 GLY A C 1
ATOM 768 O O . GLY A 1 95 ? 0.367 4.551 1.692 1.00 96.38 95 GLY A O 1
ATOM 769 N N . TYR A 1 96 ? -0.499 6.012 3.146 1.00 96.69 96 TYR A N 1
ATOM 770 C CA . TYR A 1 96 ? -1.327 5.003 3.820 1.00 96.69 96 TYR A CA 1
ATOM 771 C C . TYR A 1 96 ? -2.613 4.642 3.064 1.00 96.69 96 TYR A C 1
ATOM 773 O O . TYR A 1 96 ? -3.196 3.591 3.314 1.00 96.69 96 TYR A O 1
ATOM 781 N N . SER A 1 97 ? -3.066 5.512 2.163 1.00 97.06 97 SER A N 1
ATOM 782 C CA . SER A 1 97 ? -4.372 5.425 1.496 1.00 97.06 97 SER A CA 1
ATOM 783 C C . SER A 1 97 ? -4.293 5.229 -0.019 1.00 97.06 97 SER A C 1
ATOM 785 O O . SER A 1 97 ? -5.321 5.060 -0.669 1.00 97.06 97 SER A O 1
ATOM 787 N N . TRP A 1 98 ? -3.089 5.235 -0.590 1.00 97.44 98 TRP A N 1
ATOM 788 C CA . TRP A 1 98 ? -2.869 5.058 -2.022 1.00 97.44 98 TRP A CA 1
ATOM 789 C C . TRP A 1 98 ? -1.426 4.636 -2.292 1.00 97.44 98 TRP A C 1
ATOM 791 O O . TRP A 1 98 ? -0.515 5.030 -1.560 1.00 97.44 98 TRP A O 1
ATOM 801 N N . LEU A 1 99 ? -1.219 3.871 -3.359 1.00 98.31 99 LEU A N 1
ATOM 802 C CA . LEU A 1 99 ? 0.068 3.719 -4.018 1.00 98.31 99 LEU A CA 1
ATOM 803 C C . LEU A 1 99 ? -0.092 3.946 -5.521 1.00 98.31 99 LEU A C 1
ATOM 805 O O . LEU A 1 99 ? -1.119 3.597 -6.105 1.00 98.31 99 LEU A O 1
ATOM 809 N N . ASP A 1 100 ? 0.941 4.514 -6.126 1.00 97.62 100 ASP A N 1
ATOM 810 C CA . ASP A 1 100 ? 1.072 4.697 -7.567 1.00 97.62 100 ASP A CA 1
ATOM 811 C C . ASP A 1 100 ? 2.494 4.308 -7.986 1.00 97.62 100 ASP A C 1
ATOM 813 O O . ASP A 1 100 ? 3.471 5.027 -7.747 1.00 97.62 100 ASP A O 1
ATOM 817 N N . LEU A 1 101 ? 2.621 3.103 -8.536 1.00 97.81 101 LEU A N 1
ATOM 818 C CA . LEU A 1 101 ? 3.892 2.546 -8.973 1.00 97.81 101 LEU A CA 1
ATOM 819 C C . LEU A 1 101 ? 4.102 2.945 -10.428 1.00 97.81 101 LEU A C 1
ATOM 821 O O . LEU A 1 101 ? 3.442 2.429 -11.324 1.00 97.81 101 LEU A O 1
ATOM 825 N N . THR A 1 102 ? 5.031 3.867 -10.657 1.00 95.75 102 THR A N 1
ATOM 826 C CA . THR A 1 102 ? 5.357 4.388 -11.992 1.00 95.75 102 THR A CA 1
ATOM 827 C C . THR A 1 102 ? 6.607 3.720 -12.565 1.00 95.75 102 THR A C 1
ATOM 829 O O . THR A 1 102 ? 7.287 2.942 -11.894 1.00 95.75 102 THR A O 1
ATOM 832 N N . GLN A 1 103 ? 6.980 4.069 -13.800 1.00 94.50 103 GLN A N 1
ATOM 833 C CA . GLN A 1 103 ? 8.196 3.560 -14.450 1.00 94.50 103 GLN A CA 1
ATOM 834 C C . GLN A 1 103 ? 9.491 3.689 -13.621 1.00 94.50 103 GLN A C 1
ATOM 836 O O . GLN A 1 103 ? 10.454 2.976 -13.885 1.00 94.50 103 GLN A O 1
ATOM 841 N N . ARG A 1 104 ? 9.542 4.593 -12.630 1.00 94.69 104 ARG A N 1
ATOM 842 C CA . ARG A 1 104 ? 10.709 4.785 -11.751 1.00 94.69 104 ARG A CA 1
ATOM 843 C C . ARG A 1 104 ? 10.950 3.612 -10.800 1.00 94.69 104 ARG A C 1
ATOM 845 O O . ARG A 1 104 ? 12.048 3.483 -10.270 1.00 94.69 104 ARG A O 1
ATOM 852 N N . VAL A 1 105 ? 9.933 2.783 -10.585 1.00 96.44 105 VAL A N 1
ATOM 853 C CA . VAL A 1 105 ? 9.961 1.627 -9.682 1.00 96.44 105 VAL A CA 1
ATOM 854 C C . VAL A 1 105 ? 9.560 0.343 -10.411 1.00 96.44 105 VAL A C 1
ATOM 856 O O . VAL A 1 105 ? 8.996 -0.572 -9.819 1.00 96.44 105 VAL A O 1
ATOM 859 N N . ARG A 1 106 ? 9.851 0.284 -11.713 1.00 96.50 106 ARG A N 1
ATOM 860 C CA . ARG A 1 106 ? 9.582 -0.852 -12.593 1.00 96.50 106 ARG A CA 1
ATOM 861 C C . ARG A 1 106 ? 10.879 -1.390 -13.179 1.00 96.50 106 ARG A C 1
ATOM 863 O O . ARG A 1 106 ? 11.716 -0.601 -13.615 1.00 96.50 106 ARG A O 1
ATOM 870 N N . THR A 1 107 ? 10.986 -2.707 -13.288 1.00 96.50 107 THR A N 1
ATOM 871 C CA . THR A 1 107 ? 11.991 -3.381 -14.115 1.00 96.50 107 THR A CA 1
ATOM 872 C C . THR A 1 107 ? 11.343 -4.174 -15.245 1.00 96.50 107 THR A C 1
ATOM 874 O O . THR A 1 107 ? 10.199 -4.622 -15.151 1.00 96.50 107 THR A O 1
ATOM 877 N N . MET A 1 108 ? 12.092 -4.312 -16.335 1.00 95.25 108 MET A N 1
ATOM 878 C CA . MET A 1 108 ? 11.817 -5.215 -17.444 1.00 95.25 108 MET A CA 1
ATOM 879 C C . MET A 1 108 ? 12.610 -6.500 -17.212 1.00 95.25 108 MET A C 1
ATOM 881 O O . MET A 1 108 ? 13.841 -6.449 -17.183 1.00 95.25 108 MET A O 1
ATOM 885 N N . ILE A 1 109 ? 11.904 -7.613 -17.021 1.00 94.75 109 ILE A N 1
ATOM 886 C CA . ILE A 1 109 ? 12.484 -8.910 -16.627 1.00 94.75 109 ILE A CA 1
ATOM 887 C C . ILE A 1 109 ? 12.243 -10.006 -17.673 1.00 94.75 109 ILE A C 1
ATOM 889 O O . ILE A 1 109 ? 12.491 -11.180 -17.419 1.00 94.75 109 ILE A O 1
ATOM 893 N N . GLY A 1 110 ? 11.762 -9.629 -18.861 1.00 92.62 110 GLY A N 1
ATOM 894 C CA . GLY A 1 110 ? 11.581 -10.565 -19.962 1.00 92.62 110 GLY A CA 1
ATOM 895 C C . GLY A 1 110 ? 12.908 -11.152 -20.467 1.00 92.62 110 GLY A C 1
ATOM 896 O O . GLY A 1 110 ? 13.984 -10.597 -20.213 1.00 92.62 110 GLY A O 1
ATOM 897 N N . PRO A 1 111 ? 12.853 -12.265 -21.217 1.00 89.12 111 PRO A N 1
ATOM 898 C CA . PRO A 1 111 ? 14.048 -13.003 -21.596 1.00 89.12 111 PRO A CA 1
ATOM 899 C C . PRO A 1 111 ? 14.964 -12.203 -22.530 1.00 89.12 111 PRO A C 1
ATOM 901 O O . PRO A 1 111 ? 14.512 -11.519 -23.451 1.00 89.12 111 PRO A O 1
ATOM 904 N N . VAL A 1 112 ? 16.272 -12.334 -22.298 1.00 83.38 112 VAL A N 1
ATOM 905 C CA . VAL A 1 112 ? 17.341 -11.755 -23.134 1.00 83.38 112 VAL A CA 1
ATOM 906 C C . VAL A 1 112 ? 18.088 -12.791 -23.973 1.00 83.38 112 VAL A C 1
ATOM 908 O O . VAL A 1 112 ? 18.736 -12.424 -24.949 1.00 83.38 112 VAL A O 1
ATOM 911 N N . ASP A 1 113 ? 17.951 -14.072 -23.633 1.00 84.88 113 ASP A N 1
ATOM 912 C CA . ASP A 1 113 ? 18.644 -15.189 -24.275 1.00 84.88 113 ASP A CA 1
ATOM 913 C C . ASP A 1 113 ? 17.665 -16.090 -25.036 1.00 84.88 113 ASP A C 1
ATOM 915 O O . ASP A 1 113 ? 16.460 -16.079 -24.782 1.00 84.88 113 ASP A O 1
ATOM 919 N N . ASN A 1 114 ? 18.191 -16.899 -25.964 1.00 86.44 114 ASN A N 1
ATOM 920 C CA . ASN A 1 114 ? 17.416 -17.841 -26.788 1.00 86.44 114 ASN A CA 1
ATOM 921 C C . ASN A 1 114 ? 16.241 -17.185 -27.538 1.00 86.44 114 ASN A C 1
ATOM 923 O O . ASN A 1 114 ? 15.207 -17.810 -27.777 1.00 86.44 114 ASN A O 1
ATOM 927 N N . ILE A 1 115 ? 16.404 -15.914 -27.911 1.00 86.25 115 ILE A N 1
ATOM 928 C CA . ILE A 1 115 ? 15.411 -15.162 -28.673 1.00 86.25 115 ILE A CA 1
ATOM 929 C C . ILE A 1 115 ? 15.426 -15.671 -30.126 1.00 86.25 115 ILE A C 1
ATOM 931 O O . ILE A 1 115 ? 16.485 -15.625 -30.756 1.00 86.25 115 ILE A O 1
ATOM 935 N N . PRO A 1 116 ? 14.289 -16.144 -30.678 1.00 89.25 116 PRO A N 1
ATOM 936 C CA . PRO A 1 116 ? 14.229 -16.611 -32.060 1.00 89.25 116 PRO A CA 1
ATOM 937 C C . PRO A 1 116 ? 14.657 -15.537 -33.065 1.00 89.25 116 PRO A C 1
ATOM 939 O O . PRO A 1 116 ? 14.397 -14.345 -32.875 1.00 89.25 116 PRO A O 1
ATOM 942 N N . GLU A 1 117 ? 15.274 -15.968 -34.165 1.00 87.69 117 GLU A N 1
ATOM 943 C CA . GLU A 1 117 ? 15.712 -15.067 -35.231 1.00 87.69 117 GLU A CA 1
ATOM 944 C C . GLU A 1 117 ? 14.531 -14.246 -35.782 1.00 87.69 117 GLU A C 1
ATOM 946 O O . GLU A 1 117 ? 13.432 -14.758 -35.996 1.00 87.69 117 GLU A O 1
ATOM 951 N N . GLY A 1 118 ? 14.743 -12.940 -35.965 1.00 86.06 118 GLY A N 1
ATOM 952 C CA . GLY A 1 118 ? 13.710 -12.000 -36.414 1.00 86.06 118 GLY A CA 1
ATOM 953 C C . GLY A 1 118 ? 12.807 -11.428 -35.311 1.00 86.06 118 GLY A C 1
ATOM 954 O O . GLY A 1 118 ? 12.033 -10.509 -35.587 1.00 86.06 118 GLY A O 1
ATOM 955 N N . VAL A 1 119 ? 12.907 -11.891 -34.058 1.00 86.88 119 VAL A N 1
ATOM 956 C CA . VAL A 1 119 ? 12.154 -11.309 -32.932 1.00 86.88 119 VAL A CA 1
ATOM 957 C C . VAL A 1 119 ? 12.847 -10.049 -32.404 1.00 86.88 119 VAL A C 1
ATOM 959 O O . VAL A 1 119 ? 14.053 -10.009 -32.174 1.00 86.88 119 VAL A O 1
ATOM 962 N N . ASN A 1 120 ? 12.066 -8.991 -32.175 1.00 86.38 120 ASN A N 1
ATOM 963 C CA . ASN A 1 120 ? 12.573 -7.738 -31.621 1.00 86.38 120 ASN A CA 1
ATOM 964 C C . ASN A 1 120 ? 12.928 -7.892 -30.130 1.00 86.38 120 ASN A C 1
ATOM 966 O O . ASN A 1 120 ? 12.037 -8.048 -29.296 1.00 86.38 120 ASN A O 1
ATOM 970 N N . VAL A 1 121 ? 14.213 -7.756 -29.796 1.00 83.50 121 VAL A N 1
ATOM 971 C CA . VAL A 1 121 ? 14.728 -7.906 -28.422 1.00 83.50 121 VAL A CA 1
ATOM 972 C C . VAL A 1 121 ? 14.050 -6.962 -27.422 1.00 83.50 121 VAL A C 1
ATOM 974 O O . VAL A 1 121 ? 13.690 -7.392 -26.330 1.00 83.50 121 VAL A O 1
ATOM 977 N N . ASN A 1 122 ? 13.787 -5.701 -27.789 1.00 83.25 122 ASN A N 1
ATOM 978 C CA . ASN A 1 122 ? 13.112 -4.753 -26.889 1.00 83.25 122 ASN A CA 1
ATOM 979 C C . ASN A 1 122 ? 11.681 -5.198 -26.557 1.00 83.25 122 ASN A C 1
ATOM 981 O O . ASN A 1 122 ? 11.204 -4.969 -25.443 1.00 83.25 122 ASN A O 1
ATOM 985 N N . ARG A 1 123 ? 10.992 -5.849 -27.501 1.00 85.56 123 ARG A N 1
ATOM 986 C CA . ARG A 1 123 ? 9.661 -6.421 -27.264 1.00 85.56 123 ARG A CA 1
ATOM 987 C C . ARG A 1 123 ? 9.727 -7.622 -26.324 1.00 85.56 123 ARG A C 1
ATOM 989 O O . ARG A 1 123 ? 8.842 -7.767 -25.491 1.00 85.56 123 ARG A O 1
ATOM 996 N N . THR A 1 124 ? 10.762 -8.448 -26.440 1.00 89.50 124 THR A N 1
ATOM 997 C CA . THR A 1 124 ? 10.957 -9.613 -25.571 1.00 89.50 124 THR A CA 1
ATOM 998 C C . THR A 1 124 ? 11.262 -9.201 -24.133 1.00 89.50 124 THR A C 1
ATOM 1000 O O . THR A 1 124 ? 10.589 -9.649 -23.213 1.00 89.50 124 THR A O 1
ATOM 1003 N N . VAL A 1 125 ? 12.206 -8.276 -23.938 1.00 88.94 125 VAL A N 1
ATOM 1004 C CA . VAL A 1 125 ? 12.608 -7.791 -22.606 1.00 88.94 125 VAL A CA 1
ATOM 1005 C C . VAL A 1 125 ? 11.444 -7.128 -21.869 1.00 88.94 125 VAL A C 1
ATOM 1007 O O . VAL A 1 125 ? 11.290 -7.308 -20.666 1.00 88.94 125 VAL A O 1
ATOM 1010 N N . SER A 1 126 ? 10.590 -6.393 -22.585 1.00 90.31 126 SER A N 1
ATOM 1011 C CA . SER A 1 126 ? 9.427 -5.713 -21.998 1.00 90.31 126 SER A CA 1
ATOM 1012 C C . SER A 1 126 ? 8.167 -6.576 -21.868 1.00 90.31 126 SER A C 1
ATOM 1014 O O . SER A 1 126 ? 7.152 -6.087 -21.361 1.00 90.31 126 SER A O 1
ATOM 1016 N N . ALA A 1 127 ? 8.211 -7.838 -22.312 1.00 90.50 127 ALA A N 1
ATOM 1017 C CA . ALA A 1 127 ? 7.076 -8.756 -22.239 1.00 90.50 127 ALA A CA 1
ATOM 1018 C C . ALA A 1 127 ? 6.697 -9.103 -20.792 1.00 90.50 127 ALA A C 1
ATOM 1020 O O . ALA A 1 127 ? 5.519 -9.304 -20.507 1.00 90.50 127 ALA A O 1
ATOM 1021 N N . GLU A 1 128 ? 7.681 -9.113 -19.892 1.00 93.00 128 GLU A N 1
ATOM 1022 C CA . GLU A 1 128 ? 7.492 -9.334 -18.464 1.00 93.00 128 GLU A CA 1
ATOM 1023 C C . GLU A 1 128 ? 8.039 -8.147 -17.668 1.00 93.00 128 GLU A C 1
ATOM 1025 O O . GLU A 1 128 ? 9.106 -7.598 -17.959 1.00 93.00 128 GLU A O 1
ATOM 1030 N N . GLN A 1 129 ? 7.264 -7.724 -16.675 1.00 94.31 129 GLN A N 1
ATOM 1031 C CA . GLN A 1 129 ? 7.528 -6.542 -15.871 1.00 94.31 129 GLN A CA 1
ATOM 1032 C C . GLN A 1 129 ? 7.350 -6.857 -14.403 1.00 94.31 129 GLN A C 1
ATOM 1034 O O . GLN A 1 129 ? 6.354 -7.461 -14.013 1.00 94.31 129 GLN A O 1
ATOM 1039 N N . GLN A 1 130 ? 8.260 -6.331 -13.592 1.00 95.88 130 GLN A N 1
ATOM 1040 C CA . GLN A 1 130 ? 8.132 -6.355 -12.147 1.00 95.88 130 GLN A CA 1
ATOM 1041 C C . GLN A 1 130 ? 8.040 -4.927 -11.616 1.00 95.88 130 GLN A C 1
ATOM 1043 O O . GLN A 1 130 ? 8.833 -4.053 -11.972 1.00 95.88 130 GLN A O 1
ATOM 1048 N N . TRP A 1 131 ? 7.043 -4.685 -10.769 1.00 96.56 131 TRP A N 1
ATOM 1049 C CA . TRP A 1 131 ? 6.784 -3.393 -10.142 1.00 96.56 131 TRP A CA 1
ATOM 1050 C C . TRP A 1 131 ? 7.068 -3.495 -8.649 1.00 96.56 131 TRP A C 1
ATOM 1052 O O . TRP A 1 131 ? 6.658 -4.455 -7.997 1.00 96.56 131 TRP A O 1
ATOM 1062 N N . TYR A 1 132 ? 7.768 -2.505 -8.105 1.00 96.50 132 TYR A N 1
ATOM 1063 C CA . TYR A 1 132 ? 8.216 -2.505 -6.717 1.00 96.50 132 TYR A CA 1
ATOM 1064 C C . TYR A 1 132 ? 7.466 -1.439 -5.927 1.00 96.50 132 TYR A C 1
ATOM 1066 O O . TYR A 1 132 ? 7.412 -0.277 -6.324 1.00 96.50 132 TYR A O 1
ATOM 1074 N N . GLY A 1 133 ? 6.920 -1.831 -4.780 1.00 94.75 133 GLY A N 1
ATOM 1075 C CA . GLY A 1 133 ? 6.223 -0.948 -3.854 1.00 94.75 133 GLY A CA 1
ATOM 1076 C C . GLY A 1 133 ? 6.467 -1.360 -2.407 1.00 94.75 133 GLY A C 1
ATOM 1077 O O . GLY A 1 133 ? 6.930 -2.465 -2.132 1.00 94.75 133 GLY A O 1
ATOM 1078 N N . GLU A 1 134 ? 6.149 -0.460 -1.480 1.00 94.12 134 GLU A N 1
ATOM 1079 C CA . GLU A 1 134 ? 6.186 -0.719 -0.043 1.00 94.12 134 GLU A CA 1
ATOM 1080 C C . GLU A 1 134 ? 4.933 -0.170 0.621 1.00 94.12 134 GLU A C 1
ATOM 1082 O O . GLU A 1 134 ? 4.591 1.006 0.477 1.00 94.12 134 GLU A O 1
ATOM 1087 N N . PHE A 1 135 ? 4.281 -1.017 1.410 1.00 94.62 135 PHE A N 1
ATOM 1088 C CA . PHE A 1 135 ? 3.121 -0.645 2.197 1.00 94.62 135 PHE A CA 1
ATOM 1089 C C . PHE A 1 135 ? 3.269 -1.142 3.631 1.00 94.62 135 PHE A C 1
ATOM 1091 O O . PHE A 1 135 ? 3.750 -2.242 3.884 1.00 94.62 135 PHE A O 1
ATOM 1098 N N . SER A 1 136 ? 2.839 -0.318 4.577 1.00 93.31 136 SER A N 1
ATOM 1099 C CA . SER A 1 136 ? 2.657 -0.709 5.967 1.00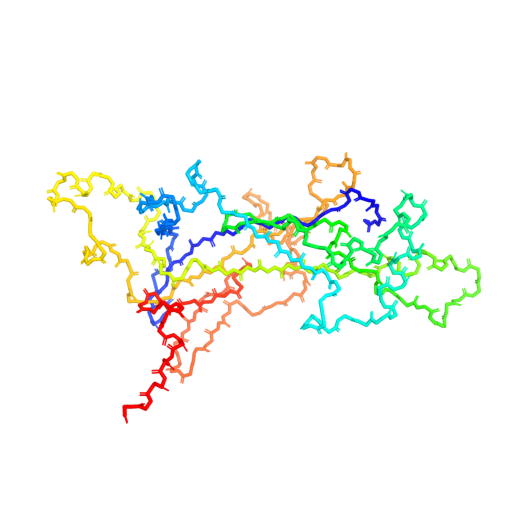 93.31 136 SER A CA 1
ATOM 1100 C C . SER A 1 136 ? 1.642 0.215 6.619 1.00 93.31 136 SER A C 1
ATOM 1102 O O . SER A 1 136 ? 1.457 1.359 6.193 1.00 93.31 136 SER A O 1
ATOM 1104 N N . LEU A 1 137 ? 0.999 -0.280 7.669 1.00 94.38 137 LEU A N 1
ATOM 1105 C CA . LEU A 1 137 ? 0.154 0.540 8.523 1.00 94.38 137 LEU A CA 1
ATOM 1106 C C . LEU A 1 137 ? 0.999 1.557 9.316 1.00 94.38 137 LEU A C 1
ATOM 1108 O O . LEU A 1 137 ? 2.218 1.392 9.443 1.00 94.38 137 LEU A O 1
ATOM 1112 N N . PRO A 1 138 ? 0.377 2.623 9.851 1.00 92.69 138 PRO A N 1
ATOM 1113 C CA . PRO A 1 138 ? 1.003 3.439 10.884 1.00 92.69 138 PRO A CA 1
ATOM 1114 C C . PRO A 1 138 ? 1.457 2.571 12.061 1.00 92.69 138 PRO A C 1
ATOM 1116 O O . PRO A 1 138 ? 0.854 1.536 12.320 1.00 92.69 138 PRO A O 1
ATOM 1119 N N . ALA A 1 139 ? 2.475 3.021 12.799 1.00 86.25 139 ALA A N 1
ATOM 1120 C CA . ALA A 1 139 ? 3.044 2.259 13.913 1.00 86.25 139 ALA A CA 1
ATOM 1121 C C . ALA A 1 139 ? 1.993 1.828 14.950 1.00 86.25 139 ALA A C 1
ATOM 1123 O O . ALA A 1 139 ? 1.974 0.676 15.363 1.00 86.25 139 ALA A O 1
ATOM 1124 N N . SER A 1 140 ? 1.094 2.746 15.316 1.00 88.50 140 SER A N 1
ATOM 1125 C CA . SER A 1 140 ? -0.003 2.511 16.260 1.00 88.50 140 SER A CA 1
ATOM 1126 C C . SER A 1 140 ? -1.316 3.013 15.647 1.00 88.50 140 SER A C 1
ATOM 1128 O O . SER A 1 140 ? -1.659 4.190 15.816 1.00 88.50 140 SER A O 1
ATOM 1130 N N . PRO A 1 141 ? -2.010 2.186 14.844 1.00 94.12 141 PRO A N 1
ATOM 1131 C CA . PRO A 1 141 ? -3.273 2.566 14.237 1.00 94.12 141 PRO A CA 1
ATOM 1132 C C . PRO A 1 141 ? -4.420 2.407 15.242 1.00 94.12 141 PRO A C 1
ATOM 1134 O O . PRO A 1 141 ? -4.529 1.408 15.948 1.00 94.12 141 PRO A O 1
ATOM 1137 N N . TYR A 1 142 ? -5.325 3.377 15.263 1.00 96.88 142 TYR A N 1
ATOM 1138 C CA . TYR A 1 142 ? -6.584 3.309 15.993 1.00 96.88 142 TYR A CA 1
ATOM 1139 C C . TYR A 1 142 ? -7.702 2.900 15.045 1.00 96.88 142 TYR A C 1
ATOM 1141 O O . TYR A 1 142 ? -7.856 3.494 13.980 1.00 96.88 142 TYR A O 1
ATOM 1149 N N . VAL A 1 143 ? -8.488 1.901 15.432 1.00 98.06 143 VAL A N 1
ATOM 1150 C CA . VAL A 1 143 ? -9.453 1.250 14.540 1.00 98.06 143 VAL A CA 1
ATOM 1151 C C . VAL A 1 143 ? -10.863 1.425 15.084 1.00 98.06 143 VAL A C 1
ATOM 1153 O O . VAL A 1 143 ? -11.105 1.139 16.253 1.00 98.06 143 VAL A O 1
ATOM 1156 N N . VAL A 1 144 ? -11.803 1.847 14.244 1.00 98.38 144 VAL A N 1
ATOM 1157 C CA . VAL A 1 144 ? -13.241 1.901 14.568 1.00 98.38 144 VAL A CA 1
ATOM 1158 C C . VAL A 1 144 ? -14.063 1.351 13.405 1.00 98.38 144 VAL A C 1
ATOM 1160 O O . VAL A 1 144 ? -13.581 1.369 12.269 1.00 98.38 144 VAL A O 1
ATOM 1163 N N . PRO A 1 145 ? -15.308 0.894 13.637 1.00 98.38 145 PRO A N 1
ATOM 1164 C CA . PRO A 1 145 ? -16.229 0.585 12.547 1.00 98.38 145 PRO A CA 1
ATOM 1165 C C . PRO A 1 145 ? -16.303 1.738 11.540 1.00 98.38 145 PRO A C 1
ATOM 1167 O O . PRO A 1 145 ? -16.276 2.911 11.923 1.00 98.38 145 PRO A O 1
ATOM 1170 N N . SER A 1 146 ? -16.366 1.418 10.248 1.00 98.06 146 SER A N 1
ATOM 1171 C CA . SER A 1 146 ? -16.369 2.448 9.205 1.00 98.06 146 SER A CA 1
ATOM 1172 C C . SER A 1 146 ? -17.546 3.411 9.393 1.00 98.06 146 SER A C 1
ATOM 1174 O O . SER A 1 146 ? -18.678 2.984 9.615 1.00 98.06 146 SER A O 1
ATOM 1176 N N . GLY A 1 147 ? -17.273 4.715 9.328 1.00 97.50 147 GLY A N 1
ATOM 1177 C CA . GLY A 1 147 ? -18.268 5.767 9.542 1.00 97.50 147 GLY A CA 1
ATOM 1178 C C . GLY A 1 147 ? -18.522 6.132 11.008 1.00 97.50 147 GLY A C 1
ATOM 1179 O O . GLY A 1 147 ? -19.320 7.031 11.271 1.00 97.50 147 GLY A O 1
ATOM 1180 N N . TYR A 1 148 ? -17.846 5.494 11.970 1.00 97.94 148 TYR A N 1
ATOM 1181 C CA . TYR A 1 148 ? -17.977 5.852 13.381 1.00 97.94 148 TYR A CA 1
ATOM 1182 C C . TYR A 1 148 ? -17.503 7.290 13.645 1.00 97.94 148 TYR A C 1
ATOM 1184 O O . TYR A 1 148 ? -16.390 7.685 13.289 1.00 97.94 148 TYR A O 1
ATOM 1192 N N . ASN A 1 149 ? -18.339 8.087 14.312 1.00 96.94 149 ASN A N 1
ATOM 1193 C CA . ASN A 1 149 ? -18.046 9.492 14.575 1.00 96.94 149 ASN A CA 1
ATOM 1194 C C . ASN A 1 149 ? -17.212 9.663 15.857 1.00 96.94 149 ASN A C 1
ATOM 1196 O O . ASN A 1 149 ? -17.741 9.897 16.945 1.00 96.94 149 ASN A O 1
ATOM 1200 N N . ILE A 1 150 ? -15.885 9.581 15.719 1.00 96.62 150 ILE A N 1
ATOM 1201 C CA . ILE A 1 150 ? -14.952 9.749 16.847 1.00 96.62 150 ILE A CA 1
ATOM 1202 C C . ILE A 1 150 ? -14.992 11.159 17.463 1.00 96.62 150 ILE A C 1
ATOM 1204 O O . ILE A 1 150 ? -14.684 11.323 18.644 1.00 96.62 150 ILE A O 1
ATOM 1208 N N . MET A 1 151 ? -15.394 12.173 16.686 1.00 94.00 151 MET A N 1
ATOM 1209 C CA . MET A 1 151 ? -15.503 13.555 17.160 1.00 94.00 151 MET A CA 1
ATOM 1210 C C . MET A 1 151 ? -16.699 13.707 18.097 1.00 94.00 151 MET A C 1
ATOM 1212 O O . MET A 1 151 ? -16.574 14.290 19.172 1.00 94.00 151 MET A O 1
ATOM 1216 N N . GLU A 1 152 ? -17.839 13.126 17.721 1.00 96.62 152 GLU A N 1
ATOM 1217 C CA . GLU A 1 152 ? -19.036 13.096 18.561 1.00 96.62 152 GLU A CA 1
ATOM 1218 C C . GLU A 1 152 ? -18.810 12.275 19.832 1.00 96.62 152 GLU A C 1
ATOM 1220 O O . GLU A 1 152 ? -19.212 12.692 20.921 1.00 96.62 152 GLU A O 1
ATOM 1225 N N . TYR A 1 153 ? -18.093 11.153 19.723 1.00 97.12 153 TYR A N 1
ATOM 1226 C CA . TYR A 1 153 ? -17.667 10.397 20.896 1.00 97.12 153 TYR A CA 1
ATOM 1227 C C . TYR A 1 153 ? -16.833 11.268 21.846 1.00 97.12 153 TYR A C 1
ATOM 1229 O O . TYR A 1 153 ? -17.159 11.380 23.027 1.00 97.12 153 TYR A O 1
ATOM 1237 N N . GLY A 1 154 ? -15.809 11.955 21.328 1.00 95.38 154 GLY A N 1
ATOM 1238 C CA . GLY A 1 154 ? -14.980 12.858 22.126 1.00 95.38 154 GLY A CA 1
ATOM 1239 C C . GLY A 1 154 ? -15.783 13.985 22.785 1.00 95.38 154 GLY A C 1
ATOM 1240 O O . GLY A 1 154 ? -15.558 14.294 23.954 1.00 95.38 154 GLY A O 1
ATOM 1241 N N . ARG A 1 155 ? -16.766 14.556 22.078 1.00 95.56 155 ARG A N 1
ATOM 1242 C CA . ARG A 1 155 ? -17.657 15.604 22.603 1.00 95.56 155 ARG A CA 1
ATOM 1243 C C . ARG A 1 155 ? -18.514 15.116 23.775 1.00 95.56 155 ARG A C 1
ATOM 1245 O O . ARG A 1 155 ? -18.774 15.880 24.698 1.00 95.56 155 ARG A O 1
ATOM 1252 N N . THR A 1 156 ? -18.960 13.862 23.732 1.00 96.12 156 THR A N 1
ATOM 1253 C CA . THR A 1 156 ? -19.905 13.285 24.704 1.00 96.12 156 THR A CA 1
ATOM 1254 C C . THR A 1 156 ? -19.233 12.538 25.861 1.00 96.12 156 THR A C 1
ATOM 1256 O O . THR A 1 156 ? -19.879 12.308 26.878 1.00 96.12 156 THR A O 1
ATOM 1259 N N . HIS A 1 157 ? -17.944 12.198 25.748 1.00 94.44 157 HIS A N 1
ATOM 1260 C CA . HIS A 1 157 ? -17.220 11.352 26.712 1.00 94.44 157 HIS A CA 1
ATOM 1261 C C . HIS A 1 157 ? -15.983 12.033 27.326 1.00 94.44 157 HIS A C 1
ATOM 1263 O O . HIS A 1 157 ? -15.018 11.365 27.696 1.00 94.44 157 HIS A O 1
ATOM 1269 N N . ASN A 1 158 ? -16.015 13.364 27.478 1.00 91.38 158 ASN A N 1
ATOM 1270 C CA . ASN A 1 158 ? -14.931 14.164 28.073 1.00 91.38 158 ASN A CA 1
ATOM 1271 C C . ASN A 1 158 ? -13.582 14.012 27.345 1.00 91.38 158 ASN A C 1
ATOM 1273 O O . ASN A 1 158 ? -12.516 13.937 27.965 1.00 91.38 158 ASN A O 1
ATOM 1277 N N . GLY A 1 159 ? -13.635 13.983 26.015 1.00 92.19 159 GLY A N 1
ATOM 1278 C CA . GLY A 1 159 ? -12.477 13.882 25.140 1.00 92.19 159 GLY A CA 1
ATOM 1279 C C . GLY A 1 159 ? -12.231 12.475 24.604 1.00 92.19 159 GLY A C 1
ATOM 1280 O O . GLY A 1 159 ? -12.724 11.471 25.114 1.00 92.19 159 GLY A O 1
ATOM 1281 N N . LEU A 1 160 ? -11.438 12.422 23.539 1.00 95.12 160 LEU A N 1
ATOM 1282 C CA . LEU A 1 160 ? -10.988 11.186 22.915 1.00 95.12 160 LEU A CA 1
ATOM 1283 C C . LEU A 1 160 ? -9.562 10.878 23.377 1.00 95.12 160 LEU A C 1
ATOM 1285 O O . LEU A 1 160 ? -8.696 11.751 23.330 1.00 95.12 160 LEU A O 1
ATOM 1289 N N . LYS A 1 161 ? -9.328 9.649 23.841 1.00 93.94 161 LYS A N 1
ATOM 1290 C CA . LYS A 1 161 ? -8.042 9.195 24.382 1.00 93.94 161 LYS A CA 1
ATOM 1291 C C . LYS A 1 161 ? -7.627 7.885 23.721 1.00 93.94 161 LYS A C 1
ATOM 1293 O O . LYS A 1 161 ? -8.464 7.114 23.258 1.00 93.94 161 LYS A O 1
ATOM 1298 N N . ASP A 1 162 ? -6.344 7.566 23.779 1.00 92.12 162 ASP A N 1
ATOM 1299 C CA . ASP A 1 162 ? -5.785 6.306 23.263 1.00 92.12 162 ASP A CA 1
ATOM 1300 C C . ASP A 1 162 ? -6.364 5.073 23.993 1.00 92.12 162 ASP A C 1
ATOM 1302 O O . ASP A 1 162 ? -6.470 3.964 23.455 1.00 92.12 162 ASP A O 1
ATOM 1306 N N . SER A 1 163 ? -6.789 5.282 25.243 1.00 92.75 163 SER A N 1
ATOM 1307 C CA . SER A 1 163 ? -7.454 4.293 26.090 1.00 92.75 163 SER A CA 1
ATOM 1308 C C . SER A 1 163 ? -8.972 4.226 25.905 1.00 92.75 163 SER A C 1
ATOM 1310 O O . SER A 1 163 ? -9.608 3.395 26.551 1.00 92.75 163 SER A O 1
ATOM 1312 N N . SER A 1 164 ? -9.569 5.065 25.048 1.00 95.38 164 SER A N 1
ATOM 1313 C CA . SER A 1 164 ? -11.016 5.049 24.825 1.00 95.38 164 SER A CA 1
ATOM 1314 C C . SER A 1 164 ? -11.481 3.657 24.357 1.00 95.38 164 SER A C 1
ATOM 1316 O O . SER A 1 164 ? -10.860 3.060 23.477 1.00 95.38 164 SER A O 1
ATOM 1318 N N . PRO A 1 165 ? -12.583 3.121 24.912 1.00 95.31 165 PRO A N 1
ATOM 1319 C CA . PRO A 1 165 ? -13.048 1.760 24.630 1.00 95.31 165 PRO A CA 1
ATOM 1320 C C . PRO A 1 165 ? -13.598 1.564 23.210 1.00 95.31 165 PRO A C 1
ATOM 1322 O O . PRO A 1 165 ? -13.906 0.440 22.832 1.00 95.31 165 PRO A O 1
ATOM 1325 N N . ILE A 1 166 ? -13.727 2.635 22.421 1.00 96.31 166 ILE A N 1
ATOM 1326 C CA . ILE A 1 166 ? -14.228 2.572 21.040 1.00 96.31 166 ILE A CA 1
ATOM 1327 C C . ILE A 1 166 ? -13.256 1.889 20.076 1.00 96.31 166 ILE A C 1
ATOM 1329 O O . ILE A 1 166 ? -13.667 1.453 19.004 1.00 96.31 166 ILE A O 1
ATOM 1333 N N . TRP A 1 167 ? -11.971 1.828 20.434 1.00 97.00 167 TRP A N 1
ATOM 1334 C CA . TRP A 1 167 ? -10.938 1.281 19.568 1.00 97.00 167 TRP A CA 1
ATOM 1335 C C . TRP A 1 167 ? -11.030 -0.246 19.516 1.00 97.00 167 TRP A C 1
ATOM 1337 O O . TRP A 1 167 ? -10.911 -0.921 20.542 1.00 97.00 167 TRP A O 1
ATOM 1347 N N . LEU A 1 168 ? -11.189 -0.804 18.317 1.00 97.06 168 LEU A N 1
ATOM 1348 C CA . LEU A 1 168 ? -11.170 -2.246 18.095 1.00 97.06 168 LEU A CA 1
ATOM 1349 C C . LEU A 1 168 ? -9.744 -2.777 18.287 1.00 97.06 168 LEU A C 1
ATOM 1351 O O . LEU A 1 168 ? -8.848 -2.455 17.514 1.00 97.06 168 LEU A O 1
ATOM 1355 N N . LYS A 1 169 ? -9.540 -3.592 19.329 1.00 94.06 169 LYS A N 1
ATOM 1356 C CA . LYS A 1 169 ? -8.222 -4.164 19.677 1.00 94.06 169 LYS A CA 1
ATOM 1357 C C . LYS A 1 169 ? -8.190 -5.692 19.624 1.00 94.06 169 LYS A C 1
ATOM 1359 O O . LYS A 1 169 ? -7.152 -6.287 19.360 1.00 94.06 169 LYS A O 1
ATOM 1364 N N . ASN A 1 170 ? -9.318 -6.362 19.871 1.00 93.81 170 ASN A N 1
ATOM 1365 C CA . ASN A 1 170 ? -9.352 -7.821 20.007 1.00 93.81 170 ASN A CA 1
ATOM 1366 C C . ASN A 1 170 ? -9.572 -8.544 18.669 1.00 93.81 170 ASN A C 1
ATOM 1368 O O . ASN A 1 170 ? -10.638 -9.103 18.423 1.00 93.81 170 ASN A O 1
ATOM 1372 N N . GLY A 1 171 ? -8.561 -8.539 17.807 1.00 95.06 171 GLY A N 1
ATOM 1373 C CA . GLY A 1 171 ? -8.670 -9.130 16.478 1.00 95.06 171 GLY A CA 1
ATOM 1374 C C . GLY A 1 171 ? -7.506 -8.755 15.580 1.00 95.06 171 GLY A C 1
ATOM 1375 O O . GLY A 1 171 ? -6.421 -8.428 16.069 1.00 95.06 171 GLY A O 1
ATOM 1376 N N . TYR A 1 172 ? -7.756 -8.789 14.278 1.00 95.81 172 TYR A N 1
ATOM 1377 C CA . TYR A 1 172 ? -6.796 -8.457 13.242 1.00 95.81 172 TYR A CA 1
ATOM 1378 C C . TYR A 1 172 ? -7.322 -7.344 12.343 1.00 95.81 172 TYR A C 1
ATOM 1380 O O . TYR A 1 172 ? -8.470 -7.387 11.905 1.00 95.81 172 TYR A O 1
ATOM 1388 N N . ILE A 1 173 ? -6.458 -6.382 12.032 1.00 97.62 173 ILE A N 1
ATOM 1389 C CA . ILE A 1 173 ? -6.650 -5.435 10.940 1.00 97.62 173 ILE A CA 1
ATOM 1390 C C . ILE A 1 173 ? -6.264 -6.151 9.652 1.00 97.62 173 ILE A C 1
ATOM 1392 O O . ILE A 1 173 ? -5.114 -6.556 9.485 1.00 97.62 173 ILE A O 1
ATOM 1396 N N . VAL A 1 174 ? -7.213 -6.286 8.739 1.00 97.19 174 VAL A N 1
ATOM 1397 C CA . VAL A 1 174 ? -6.987 -6.860 7.417 1.00 97.19 174 VAL A CA 1
ATOM 1398 C C . VAL A 1 174 ? -6.782 -5.729 6.423 1.00 97.19 174 VAL A C 1
ATOM 1400 O O . VAL A 1 174 ? -7.609 -4.818 6.332 1.00 97.19 174 VAL A O 1
ATOM 1403 N N . VAL A 1 175 ? -5.681 -5.789 5.683 1.00 97.38 175 VAL A N 1
ATOM 1404 C CA . VAL A 1 175 ? -5.398 -4.892 4.564 1.00 97.38 175 VAL A CA 1
ATOM 1405 C C . VAL A 1 175 ? -5.859 -5.574 3.287 1.00 97.38 175 VAL A C 1
ATOM 1407 O O . VAL A 1 175 ? -5.386 -6.661 2.960 1.00 97.38 175 VAL A O 1
ATOM 1410 N N . ASN A 1 176 ? -6.763 -4.915 2.572 1.00 96.00 176 ASN A N 1
ATOM 1411 C CA . ASN A 1 176 ? -7.272 -5.354 1.282 1.00 96.00 176 ASN A CA 1
ATOM 1412 C C . ASN A 1 176 ? -6.841 -4.368 0.191 1.00 96.00 176 ASN A C 1
ATOM 1414 O O . ASN A 1 176 ? -7.038 -3.162 0.341 1.00 96.00 176 ASN A O 1
ATOM 1418 N N . PHE A 1 177 ? -6.255 -4.851 -0.897 1.00 95.88 177 PHE A N 1
ATOM 1419 C CA . PHE A 1 177 ? -5.796 -4.033 -2.011 1.00 95.88 177 PHE A CA 1
ATOM 1420 C C . PHE A 1 177 ? -6.739 -4.115 -3.203 1.00 95.88 177 PHE A C 1
ATOM 1422 O O . PHE A 1 177 ? -6.976 -5.183 -3.761 1.00 95.88 177 PHE A O 1
ATOM 1429 N N . GLN A 1 178 ? -7.180 -2.946 -3.660 1.00 94.69 178 GLN A N 1
ATOM 1430 C CA . GLN A 1 178 ? -7.721 -2.773 -5.002 1.00 94.69 178 GLN A CA 1
ATOM 1431 C C . GLN A 1 178 ? -6.573 -2.386 -5.927 1.00 94.69 178 GLN A C 1
ATOM 1433 O O . GLN A 1 178 ? -6.024 -1.294 -5.786 1.00 94.69 178 GLN A O 1
ATOM 1438 N N . ILE A 1 179 ? -6.191 -3.284 -6.836 1.00 95.44 179 ILE A N 1
ATOM 1439 C CA . ILE A 1 179 ? -5.085 -3.057 -7.775 1.00 95.44 179 ILE A CA 1
ATOM 1440 C C . ILE A 1 179 ? -5.650 -2.817 -9.171 1.00 95.44 179 ILE A C 1
ATOM 1442 O O . ILE A 1 179 ? -6.513 -3.557 -9.651 1.00 95.44 179 ILE A O 1
ATOM 1446 N N . GLU A 1 180 ? -5.129 -1.787 -9.821 1.00 95.38 180 GLU A N 1
ATOM 1447 C CA . GLU A 1 180 ? -5.435 -1.413 -11.191 1.00 95.38 180 GLU A CA 1
ATOM 1448 C C . GLU A 1 180 ? -4.144 -1.173 -11.961 1.00 95.38 180 GLU A C 1
ATOM 1450 O O . GLU A 1 180 ? -3.194 -0.587 -11.443 1.00 95.38 180 GLU A O 1
ATOM 1455 N N . THR A 1 181 ? -4.125 -1.578 -13.223 1.00 95.31 181 THR A N 1
ATOM 1456 C CA . THR A 1 181 ? -3.035 -1.234 -14.137 1.00 95.31 181 THR A CA 1
ATOM 1457 C C . THR A 1 181 ? -3.532 -0.249 -15.176 1.00 95.31 181 THR A C 1
ATOM 1459 O O . THR A 1 181 ? -4.657 -0.371 -15.652 1.00 95.31 181 THR A O 1
ATOM 1462 N N . TYR A 1 182 ? -2.698 0.711 -15.550 1.00 95.25 182 TYR A N 1
ATOM 1463 C CA . TYR A 1 182 ? -3.032 1.719 -16.548 1.00 95.25 182 TYR A CA 1
ATOM 1464 C C . TYR A 1 182 ? -1.979 1.727 -17.647 1.00 95.25 182 TYR A C 1
ATOM 1466 O O . TYR A 1 182 ? -0.775 1.609 -17.398 1.00 95.25 182 TYR A O 1
ATOM 1474 N N . ARG A 1 183 ? -2.453 1.868 -18.884 1.00 94.38 183 ARG A N 1
ATOM 1475 C CA . ARG A 1 183 ? -1.615 2.140 -20.050 1.00 94.38 183 ARG A CA 1
ATOM 1476 C C . ARG A 1 183 ? -1.485 3.645 -20.230 1.00 94.38 183 ARG A C 1
ATOM 1478 O O . ARG A 1 183 ? -2.411 4.397 -19.941 1.00 94.38 183 ARG A O 1
ATOM 1485 N N . ASN A 1 184 ? -0.333 4.079 -20.722 1.00 93.31 184 ASN A N 1
ATOM 1486 C CA . ASN A 1 184 ? -0.045 5.485 -20.960 1.00 93.31 184 ASN A CA 1
ATOM 1487 C C . ASN A 1 184 ? -1.140 6.159 -21.804 1.00 93.31 184 ASN A C 1
ATOM 1489 O O . ASN A 1 184 ? -1.389 5.746 -22.935 1.00 93.31 184 ASN A O 1
ATOM 1493 N N . GLY A 1 185 ? -1.731 7.225 -21.264 1.00 89.62 185 GLY A N 1
ATOM 1494 C CA . GLY A 1 185 ? -2.773 8.006 -21.932 1.00 89.62 185 GLY A CA 1
ATOM 1495 C C . GLY A 1 185 ? -4.175 7.392 -21.893 1.00 89.62 185 GLY A C 1
ATOM 1496 O O . GLY A 1 185 ? -5.080 7.966 -22.490 1.00 89.62 185 GLY A O 1
ATOM 1497 N N . GLU A 1 186 ? -4.376 6.257 -21.218 1.00 91.19 186 GLU A N 1
ATOM 1498 C CA . GLU A 1 186 ? -5.706 5.685 -21.000 1.00 91.19 186 GLU A CA 1
ATOM 1499 C C . GLU A 1 186 ? -6.286 6.144 -19.654 1.00 91.19 186 GLU A C 1
ATOM 1501 O O . GLU A 1 186 ? -5.650 6.011 -18.609 1.00 91.19 186 GLU A O 1
ATOM 1506 N N . ASP A 1 187 ? -7.531 6.625 -19.672 1.00 88.38 187 ASP A N 1
ATOM 1507 C CA . ASP A 1 187 ? -8.263 7.038 -18.462 1.00 88.38 187 ASP A CA 1
ATOM 1508 C C . ASP A 1 187 ? -8.949 5.864 -17.745 1.00 88.38 187 ASP A C 1
ATOM 1510 O O . ASP A 1 187 ? -9.447 5.999 -16.626 1.00 88.38 187 ASP A O 1
ATOM 1514 N N . LYS A 1 188 ? -9.025 4.704 -18.406 1.00 90.50 188 LYS A N 1
ATOM 1515 C CA . LYS A 1 188 ? -9.615 3.481 -17.858 1.00 90.50 188 LYS A CA 1
ATOM 1516 C C . LYS A 1 188 ? -8.505 2.478 -17.558 1.00 90.50 188 LYS A C 1
ATOM 1518 O O . LYS A 1 188 ? -7.572 2.364 -18.349 1.00 90.50 188 LYS A O 1
ATOM 1523 N N . PRO A 1 189 ? -8.610 1.722 -16.456 1.00 91.56 189 PRO A N 1
ATOM 1524 C CA . PRO A 1 189 ? -7.621 0.707 -16.155 1.00 91.56 189 PRO A CA 1
ATOM 1525 C C . PRO A 1 189 ? -7.707 -0.431 -17.171 1.00 91.56 189 PRO A C 1
ATOM 1527 O O . PRO A 1 189 ? -8.792 -0.860 -17.575 1.00 91.56 189 PRO A O 1
ATOM 1530 N N . TYR A 1 190 ? -6.533 -0.917 -17.551 1.00 91.38 190 TYR A N 1
ATOM 1531 C CA . TYR A 1 190 ? -6.331 -2.012 -18.481 1.00 91.38 190 TYR A CA 1
ATOM 1532 C C . TYR A 1 190 ? -6.591 -3.376 -17.823 1.00 91.38 190 TYR A C 1
ATOM 1534 O O . TYR A 1 190 ? -7.241 -4.227 -18.420 1.00 91.38 190 TYR A O 1
ATOM 1542 N N . LEU A 1 191 ? -6.125 -3.567 -16.583 1.00 91.25 191 LEU A N 1
ATOM 1543 C CA . LEU A 1 191 ? -6.428 -4.735 -15.742 1.00 91.25 191 LEU A CA 1
ATOM 1544 C C . LEU A 1 191 ? -6.897 -4.280 -14.364 1.00 91.25 191 LEU A C 1
ATOM 1546 O O . LEU A 1 191 ? -6.451 -3.241 -13.868 1.00 91.25 191 LEU A O 1
ATOM 1550 N N . ARG A 1 192 ? -7.736 -5.102 -13.732 1.00 91.62 192 ARG A N 1
ATOM 1551 C CA . ARG A 1 192 ? -8.200 -4.927 -12.354 1.00 91.62 192 ARG A CA 1
ATOM 1552 C C . ARG A 1 192 ? -8.072 -6.233 -11.573 1.00 91.62 192 ARG A C 1
ATOM 1554 O O . ARG A 1 192 ? -8.287 -7.319 -12.107 1.00 91.62 192 ARG A O 1
ATOM 1561 N N . TYR A 1 193 ? -7.759 -6.103 -10.292 1.00 90.94 193 TYR A N 1
ATOM 1562 C CA . TYR A 1 193 ? -7.661 -7.203 -9.330 1.00 90.94 193 TYR A CA 1
ATOM 1563 C C . TYR A 1 193 ? -8.721 -7.037 -8.236 1.00 90.94 193 TYR A C 1
ATOM 1565 O O . TYR A 1 193 ? -8.427 -7.024 -7.042 1.00 90.94 193 TYR A O 1
ATOM 1573 N N . TYR A 1 194 ? -9.960 -6.793 -8.649 1.00 86.94 194 TYR A N 1
ATOM 1574 C CA . TYR A 1 194 ? -11.129 -6.785 -7.779 1.00 86.94 194 TYR A CA 1
ATOM 1575 C C . TYR A 1 194 ? -12.392 -6.869 -8.638 1.00 86.94 194 TYR A C 1
ATOM 1577 O O . TYR A 1 194 ? -12.396 -6.484 -9.807 1.00 86.94 194 TYR A O 1
ATOM 1585 N N . ARG A 1 195 ? -13.488 -7.356 -8.055 1.00 79.94 195 ARG A N 1
ATOM 1586 C CA . ARG A 1 195 ? -14.784 -7.417 -8.739 1.00 79.94 195 ARG A CA 1
ATOM 1587 C C . ARG A 1 195 ? -15.472 -6.049 -8.739 1.00 79.94 195 ARG A C 1
ATOM 1589 O O . ARG A 1 195 ? -15.631 -5.431 -7.685 1.00 79.94 195 ARG A O 1
ATOM 1596 N N . LEU A 1 196 ? -15.956 -5.619 -9.903 1.00 77.06 196 LEU A N 1
ATOM 1597 C CA . LEU A 1 196 ? -16.832 -4.454 -10.021 1.00 77.06 196 LEU A CA 1
ATOM 1598 C C . LEU A 1 196 ? -18.262 -4.788 -9.552 1.00 77.06 196 LEU A C 1
ATOM 1600 O O . LEU A 1 196 ? -18.765 -5.879 -9.835 1.00 77.06 196 LEU A O 1
ATOM 1604 N N . PRO A 1 197 ? -18.950 -3.870 -8.848 1.00 73.00 197 PRO A N 1
ATOM 1605 C CA . PRO A 1 197 ? -20.352 -4.061 -8.495 1.00 73.00 197 PRO A CA 1
ATOM 1606 C C . PRO A 1 197 ? -21.220 -4.267 -9.744 1.00 73.00 197 PRO A C 1
ATOM 1608 O O . PRO A 1 197 ? -21.196 -3.443 -10.652 1.00 73.00 197 PRO A O 1
ATOM 1611 N N . GLY A 1 198 ? -22.006 -5.345 -9.772 1.00 68.56 198 GLY A N 1
ATOM 1612 C CA . GLY A 1 198 ? -22.912 -5.658 -10.885 1.00 68.56 198 GLY A CA 1
ATOM 1613 C C . GLY A 1 198 ? -22.290 -6.463 -12.031 1.00 68.56 198 GLY A C 1
ATOM 1614 O O . GLY A 1 198 ? -23.038 -6.979 -12.856 1.00 68.56 198 GLY A O 1
ATOM 1615 N N . GLU A 1 199 ? -20.967 -6.651 -12.050 1.00 65.25 199 GLU A N 1
ATOM 1616 C CA . GLU A 1 199 ? -20.293 -7.471 -13.062 1.00 65.25 199 GLU A CA 1
ATOM 1617 C C . GLU A 1 199 ? -20.227 -8.943 -12.625 1.00 65.25 199 GLU A C 1
ATOM 1619 O O . GLU A 1 199 ? -19.804 -9.286 -11.512 1.00 65.25 199 GLU A O 1
ATOM 1624 N N . SER A 1 200 ? -20.667 -9.839 -13.511 1.00 54.16 200 SER A N 1
ATOM 1625 C CA . SER A 1 200 ? -20.740 -11.284 -13.244 1.00 54.16 200 SER A CA 1
ATOM 1626 C C . SER A 1 200 ? -19.557 -12.070 -13.816 1.00 54.16 200 SER A C 1
ATOM 1628 O O . SER A 1 200 ? -19.320 -13.203 -13.391 1.00 54.16 200 SER A O 1
ATOM 1630 N N . THR A 1 201 ? -18.780 -11.473 -14.724 1.00 55.03 201 THR A N 1
ATOM 1631 C CA . THR A 1 201 ? -17.684 -12.132 -15.437 1.00 55.03 201 THR A CA 1
ATOM 1632 C C . THR A 1 201 ? -16.395 -12.187 -14.606 1.00 55.03 201 THR A C 1
ATOM 1634 O O . THR A 1 201 ? -15.936 -11.157 -14.116 1.00 55.03 201 THR A O 1
ATOM 1637 N N . PRO A 1 202 ? -15.748 -13.366 -14.470 1.00 57.59 202 PRO A N 1
ATOM 1638 C CA . PRO A 1 202 ? -14.438 -13.497 -13.813 1.00 57.59 202 PRO A CA 1
ATOM 1639 C C . PRO A 1 202 ? -13.312 -12.735 -14.524 1.00 57.59 202 PRO A C 1
ATOM 1641 O O . PRO A 1 202 ? -12.262 -12.500 -13.938 1.00 57.59 202 PRO A O 1
ATOM 1644 N N . LEU A 1 203 ? -13.526 -12.361 -15.790 1.00 60.19 203 LEU A N 1
ATOM 1645 C CA . LEU A 1 203 ? -12.516 -11.757 -16.663 1.00 60.19 203 LEU A CA 1
ATOM 1646 C C . LEU A 1 203 ? -12.052 -10.372 -16.189 1.00 60.19 203 LEU A C 1
ATOM 1648 O O . LEU A 1 203 ? -10.971 -9.930 -16.569 1.00 60.19 203 LEU A O 1
ATOM 1652 N N . ASP A 1 204 ? -12.832 -9.717 -15.328 1.00 71.31 204 ASP A N 1
ATOM 1653 C CA . ASP A 1 204 ? -12.514 -8.396 -14.789 1.00 71.31 204 ASP A CA 1
ATOM 1654 C C . ASP A 1 204 ? -11.741 -8.450 -13.463 1.00 71.31 204 ASP A C 1
ATOM 1656 O O . ASP A 1 204 ? -11.348 -7.404 -12.951 1.00 71.31 204 ASP A O 1
ATOM 1660 N N . ASN A 1 205 ? -11.501 -9.645 -12.903 1.00 84.81 205 ASN A N 1
ATOM 1661 C CA . ASN A 1 205 ? -10.749 -9.819 -11.662 1.00 84.81 205 ASN A CA 1
ATOM 1662 C C . ASN A 1 205 ? -9.627 -10.850 -11.815 1.00 84.81 205 ASN A C 1
ATOM 1664 O O . ASN A 1 205 ? -9.847 -12.061 -11.733 1.00 84.81 205 ASN A O 1
ATOM 1668 N N . GLN A 1 206 ? -8.400 -10.350 -11.944 1.00 86.38 206 GLN A N 1
ATOM 1669 C CA . GLN A 1 206 ? -7.232 -11.200 -12.162 1.00 86.38 206 GLN A CA 1
ATOM 1670 C C . GLN A 1 206 ? -6.924 -12.143 -10.984 1.00 86.38 206 GLN A C 1
ATOM 1672 O O . GLN A 1 206 ? -6.427 -13.238 -11.231 1.00 86.38 206 GLN A O 1
ATOM 1677 N N . TRP A 1 207 ? -7.318 -11.824 -9.738 1.00 86.25 207 TRP A N 1
ATOM 1678 C CA . TRP A 1 207 ? -7.175 -12.769 -8.615 1.00 86.25 207 TRP A CA 1
ATOM 1679 C C . TRP A 1 207 ? -7.874 -14.105 -8.896 1.00 86.25 207 TRP A C 1
ATOM 1681 O O . TRP A 1 207 ? -7.319 -15.172 -8.643 1.00 86.25 207 TRP A O 1
ATOM 1691 N N . GLN A 1 208 ? -9.076 -14.065 -9.475 1.00 83.06 208 GLN A N 1
ATOM 1692 C CA . GLN A 1 208 ? -9.846 -15.275 -9.776 1.00 83.06 208 GLN A CA 1
ATOM 1693 C C . GLN A 1 208 ? -9.294 -16.042 -10.979 1.00 83.06 208 GLN A C 1
ATOM 1695 O O . GLN A 1 208 ? -9.490 -17.253 -11.063 1.00 83.06 208 GLN A O 1
ATOM 1700 N N . MET A 1 209 ? -8.611 -15.352 -11.895 1.00 82.38 209 MET A N 1
ATOM 1701 C CA . MET A 1 209 ? -7.993 -15.967 -13.069 1.00 82.38 209 MET A CA 1
ATOM 1702 C C . MET A 1 209 ? -6.674 -16.664 -12.727 1.00 82.38 209 MET A C 1
ATOM 1704 O O . MET A 1 209 ? -6.412 -17.749 -13.240 1.00 82.38 209 MET A O 1
ATOM 1708 N N . GLU A 1 210 ? -5.861 -16.054 -11.863 1.00 82.69 210 GLU A N 1
ATOM 1709 C CA . GLU A 1 210 ? -4.555 -16.580 -11.445 1.00 82.69 210 GLU A CA 1
ATOM 1710 C C . GLU A 1 210 ? -4.689 -17.687 -10.381 1.00 82.69 210 GLU A C 1
ATOM 1712 O O . GLU A 1 210 ? -3.873 -18.608 -10.336 1.00 82.69 210 GLU A O 1
ATOM 1717 N N . GLY A 1 211 ? -5.769 -17.652 -9.590 1.00 69.56 211 GLY A N 1
ATOM 1718 C CA . GLY A 1 211 ? -6.125 -18.680 -8.613 1.00 69.56 211 GLY A CA 1
ATOM 1719 C C . GLY A 1 211 ? -5.478 -18.471 -7.240 1.00 69.56 211 GLY A C 1
ATOM 1720 O O . GLY A 1 211 ? -4.273 -18.282 -7.109 1.00 69.56 211 GLY A O 1
ATOM 1721 N N . PHE A 1 212 ? -6.288 -18.541 -6.180 1.00 78.50 212 PHE A N 1
ATOM 1722 C CA . PHE A 1 212 ? -5.847 -18.385 -4.789 1.00 78.50 212 PHE A CA 1
ATOM 1723 C C . PHE A 1 212 ? -6.796 -19.107 -3.816 1.00 78.50 212 PHE A C 1
ATOM 1725 O O . PHE A 1 212 ? -7.896 -19.529 -4.184 1.00 78.50 212 PHE A O 1
ATOM 1732 N N . SER A 1 213 ? -6.378 -19.256 -2.554 1.00 81.06 213 SER A N 1
ATOM 1733 C CA . SER A 1 213 ? -7.242 -19.790 -1.494 1.00 81.06 213 SER A CA 1
ATOM 1734 C C . SER A 1 213 ? -8.047 -18.675 -0.836 1.00 81.06 213 SER A C 1
ATOM 1736 O O . SER A 1 213 ? -7.479 -17.763 -0.245 1.00 81.06 213 SER A O 1
ATOM 1738 N N . ASN A 1 214 ? -9.372 -18.815 -0.837 1.00 86.06 214 ASN A N 1
ATOM 1739 C CA . ASN A 1 214 ? -10.286 -17.893 -0.153 1.00 86.06 214 ASN A CA 1
ATOM 1740 C C . ASN A 1 214 ? -10.387 -18.130 1.366 1.00 86.06 214 ASN A C 1
ATOM 1742 O O . ASN A 1 214 ? -11.205 -17.508 2.049 1.00 86.06 214 ASN A O 1
ATOM 1746 N N . ILE A 1 215 ? -9.615 -19.083 1.895 1.00 88.06 215 ILE A N 1
ATOM 1747 C CA . ILE A 1 215 ? -9.632 -19.467 3.306 1.00 88.06 215 ILE A CA 1
ATOM 1748 C C . ILE A 1 215 ? -8.199 -19.614 3.802 1.00 88.06 215 ILE A C 1
ATOM 1750 O O . ILE A 1 215 ? -7.389 -20.319 3.194 1.00 88.06 215 ILE A O 1
ATOM 1754 N N . ILE A 1 216 ? -7.920 -18.989 4.941 1.00 87.25 216 ILE A N 1
ATOM 1755 C CA . ILE A 1 216 ? -6.666 -19.128 5.680 1.00 87.25 216 ILE A CA 1
ATOM 1756 C C . ILE A 1 216 ? -6.990 -19.779 7.023 1.00 87.25 216 ILE A C 1
ATOM 1758 O O . ILE A 1 216 ? -7.935 -19.371 7.699 1.00 87.25 216 ILE A O 1
ATOM 1762 N N . ASN A 1 217 ? -6.215 -20.791 7.408 1.00 89.12 217 ASN A N 1
ATOM 1763 C CA . ASN A 1 217 ? -6.301 -21.387 8.737 1.00 89.12 217 ASN A CA 1
ATOM 1764 C C . ASN A 1 217 ? -5.129 -20.888 9.576 1.00 89.12 217 ASN A C 1
ATOM 1766 O O . ASN A 1 217 ? -3.987 -20.922 9.111 1.00 89.12 217 ASN A O 1
ATOM 1770 N N . ASP A 1 218 ? -5.394 -20.442 10.800 1.00 86.19 218 ASP A N 1
ATOM 1771 C CA . ASP A 1 218 ? -4.312 -20.176 11.742 1.00 86.19 218 ASP A CA 1
ATOM 1772 C C . ASP A 1 218 ? -3.801 -21.477 12.387 1.00 86.19 218 ASP A C 1
ATOM 1774 O O . ASP A 1 218 ? -4.362 -22.565 12.227 1.00 86.19 218 ASP A O 1
ATOM 1778 N N . LYS A 1 219 ? -2.722 -21.363 13.165 1.00 86.25 219 LYS A N 1
ATOM 1779 C CA . LYS A 1 219 ? -2.134 -22.491 13.905 1.00 86.25 219 LYS A CA 1
ATOM 1780 C C . LYS A 1 219 ? -3.038 -23.062 15.009 1.00 86.25 219 LYS A C 1
ATOM 1782 O O . LYS A 1 219 ? -2.690 -24.080 15.599 1.00 86.25 219 LYS A O 1
ATOM 1787 N N . TYR A 1 220 ? -4.145 -22.392 15.324 1.00 87.12 220 TYR A N 1
ATOM 1788 C CA . TYR A 1 220 ? -5.114 -22.780 16.347 1.00 87.12 220 TYR A CA 1
ATOM 1789 C C . TYR A 1 220 ? -6.382 -23.406 15.741 1.00 87.12 220 TYR A C 1
ATOM 1791 O O . TYR A 1 220 ? -7.263 -23.830 16.485 1.00 87.12 220 TYR A O 1
ATOM 1799 N N . GLY A 1 221 ? -6.464 -23.512 1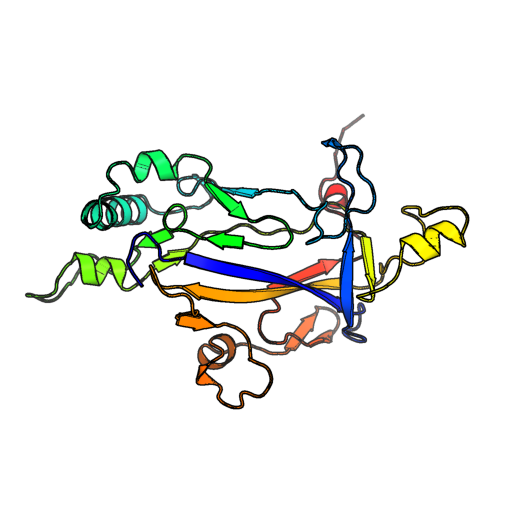4.410 1.00 87.25 221 GLY A N 1
ATOM 1800 C CA . GLY A 1 221 ? -7.594 -24.099 13.694 1.00 87.25 221 GLY A CA 1
ATOM 1801 C C . GLY A 1 221 ? -8.741 -23.126 13.408 1.00 87.25 221 GLY A C 1
ATOM 1802 O O . GLY A 1 221 ? -9.783 -23.559 12.912 1.00 87.25 221 GLY A O 1
ATOM 1803 N N . HIS A 1 222 ? -8.577 -21.828 13.680 1.00 90.25 222 HIS A N 1
ATOM 1804 C CA . HIS A 1 222 ? -9.558 -20.823 13.278 1.00 90.25 222 HIS A CA 1
ATOM 1805 C C . HIS A 1 222 ? -9.507 -20.598 11.770 1.00 90.25 222 HIS A C 1
ATOM 1807 O O . HIS A 1 222 ? -8.440 -20.624 11.154 1.00 90.25 222 HIS A O 1
ATOM 1813 N N . ARG A 1 223 ? -10.680 -20.343 11.186 1.00 91.94 223 ARG A N 1
ATOM 1814 C CA . ARG A 1 223 ? -10.857 -20.157 9.745 1.00 91.94 223 ARG A CA 1
ATOM 1815 C C . ARG A 1 223 ? -11.118 -18.691 9.448 1.00 91.94 223 ARG A C 1
ATOM 1817 O O . ARG A 1 223 ? -12.113 -18.135 9.901 1.00 91.94 223 ARG A O 1
ATOM 1824 N N . PHE A 1 224 ? -10.269 -18.098 8.627 1.00 92.56 224 PHE A N 1
ATOM 1825 C CA . PHE A 1 224 ? -10.396 -16.721 8.176 1.00 92.56 224 PHE A CA 1
ATOM 1826 C C . PHE A 1 224 ? -10.845 -16.708 6.723 1.00 92.56 224 PHE A C 1
ATOM 1828 O O . PHE A 1 224 ? -10.256 -17.383 5.878 1.00 92.56 224 PHE A O 1
ATOM 1835 N N . ALA A 1 225 ? -11.881 -15.921 6.432 1.00 90.31 225 ALA A N 1
ATOM 1836 C CA . ALA A 1 225 ? -12.191 -15.561 5.058 1.00 90.31 225 ALA A CA 1
ATOM 1837 C C . ALA A 1 225 ? -11.071 -14.664 4.517 1.00 90.31 225 ALA A C 1
ATOM 1839 O O . ALA A 1 225 ? -10.710 -13.674 5.160 1.00 90.31 225 ALA A O 1
ATOM 1840 N N . ALA A 1 226 ? -10.564 -15.015 3.341 1.00 89.50 226 ALA A N 1
ATOM 1841 C CA . ALA A 1 226 ? -9.551 -14.273 2.604 1.00 89.50 226 ALA A CA 1
ATOM 1842 C C . ALA A 1 226 ? -10.100 -13.939 1.210 1.00 89.50 226 ALA A C 1
ATOM 1844 O O . ALA A 1 226 ? -9.716 -14.586 0.244 1.00 89.50 226 ALA A O 1
ATOM 1845 N N . PRO A 1 227 ? -11.084 -13.027 1.097 1.00 90.31 227 PRO A N 1
ATOM 1846 C CA . PRO A 1 227 ? -11.592 -12.578 -0.195 1.00 90.31 227 PRO A CA 1
ATOM 1847 C C . PRO A 1 227 ? -10.501 -11.946 -1.068 1.00 90.31 227 PRO A C 1
ATOM 1849 O O . PRO A 1 227 ? -9.449 -11.532 -0.578 1.00 90.31 227 PRO A O 1
ATOM 1852 N N . ASP A 1 228 ? -10.821 -11.810 -2.357 1.00 90.31 228 ASP A N 1
ATOM 1853 C CA . ASP A 1 228 ? -10.008 -11.127 -3.367 1.00 90.31 228 ASP A CA 1
ATOM 1854 C C . ASP A 1 228 ? -9.361 -9.841 -2.817 1.00 90.31 228 ASP A C 1
ATOM 1856 O O . ASP A 1 228 ? -10.050 -8.919 -2.363 1.00 90.31 228 ASP A O 1
ATOM 1860 N N . GLY A 1 229 ? -8.029 -9.783 -2.877 1.00 91.56 229 GLY A N 1
ATOM 1861 C CA . GLY A 1 229 ? -7.239 -8.620 -2.483 1.00 91.56 229 GLY A CA 1
ATOM 1862 C C . GLY A 1 229 ? -6.836 -8.547 -1.011 1.00 91.56 229 GLY A C 1
ATOM 1863 O O . GLY A 1 229 ? -6.115 -7.615 -0.670 1.00 91.56 229 GLY A O 1
ATOM 1864 N N . ASP A 1 230 ? -7.237 -9.470 -0.129 1.00 93.56 230 ASP A N 1
ATOM 1865 C CA . ASP A 1 230 ? -6.693 -9.511 1.240 1.00 93.56 230 ASP A CA 1
ATOM 1866 C C . ASP A 1 230 ? -5.199 -9.900 1.189 1.00 93.56 230 ASP A C 1
ATOM 1868 O O . ASP A 1 230 ? -4.844 -11.008 0.796 1.00 93.56 230 ASP A O 1
ATOM 1872 N N . VAL A 1 231 ? -4.311 -8.971 1.569 1.00 91.62 231 VAL A N 1
ATOM 1873 C CA . VAL A 1 231 ? -2.846 -9.121 1.414 1.00 91.62 231 VAL A CA 1
ATOM 1874 C C . VAL A 1 231 ? -2.089 -9.255 2.735 1.00 91.62 231 VAL A C 1
ATOM 1876 O O . VAL A 1 231 ? -0.974 -9.771 2.748 1.00 91.62 231 VAL A O 1
ATOM 1879 N N . ALA A 1 232 ? -2.653 -8.780 3.851 1.00 92.62 232 ALA A N 1
ATOM 1880 C CA . ALA A 1 232 ? -1.993 -8.829 5.155 1.00 92.62 232 ALA A CA 1
ATOM 1881 C C . ALA A 1 232 ? -2.984 -8.751 6.325 1.00 92.62 232 ALA A C 1
ATOM 1883 O O . ALA A 1 232 ? -4.010 -8.075 6.237 1.00 92.62 232 ALA A O 1
ATOM 1884 N N . TYR A 1 233 ? -2.626 -9.393 7.441 1.00 93.38 233 TYR A N 1
ATOM 1885 C CA . TYR A 1 233 ? -3.374 -9.395 8.701 1.00 93.38 233 TYR A CA 1
ATOM 1886 C C . TYR A 1 233 ? -2.447 -8.923 9.830 1.00 93.38 233 TYR A C 1
ATOM 1888 O O . TYR A 1 233 ? -1.463 -9.588 10.148 1.00 93.38 233 TYR A O 1
ATOM 1896 N N . TYR A 1 234 ? -2.756 -7.781 10.442 1.00 93.06 234 TYR A N 1
ATOM 1897 C CA . TYR A 1 234 ? -1.995 -7.194 11.549 1.00 93.06 234 TYR A CA 1
ATOM 1898 C C . TYR A 1 234 ? -2.746 -7.367 12.862 1.00 93.06 234 TYR A C 1
ATOM 1900 O O . TYR A 1 234 ? -3.958 -7.186 12.903 1.00 93.06 234 TYR A O 1
ATOM 1908 N N . HIS A 1 235 ? -2.052 -7.670 13.954 1.00 91.44 235 HIS A N 1
ATOM 1909 C CA . HIS A 1 235 ? -2.678 -7.726 15.275 1.00 91.44 235 HIS A CA 1
ATOM 1910 C C . HIS A 1 235 ? -3.238 -6.353 15.679 1.00 91.44 235 HIS A C 1
ATOM 1912 O O . HIS A 1 235 ? -2.503 -5.375 15.737 1.00 91.44 235 HIS A O 1
ATOM 1918 N N . GLY A 1 236 ? -4.531 -6.278 16.005 1.00 88.44 236 GLY A N 1
ATOM 1919 C CA . GLY A 1 236 ? -5.194 -5.024 16.387 1.00 88.44 236 GLY A CA 1
ATOM 1920 C C . GLY A 1 236 ? -4.811 -4.491 17.771 1.00 88.44 236 GLY A C 1
ATOM 1921 O O . GLY A 1 236 ? -5.142 -3.359 18.113 1.00 88.44 236 GLY A O 1
ATOM 1922 N N . ASN A 1 237 ? -4.143 -5.305 18.589 1.00 82.38 237 ASN A N 1
ATOM 1923 C CA . ASN A 1 237 ? -3.682 -4.945 19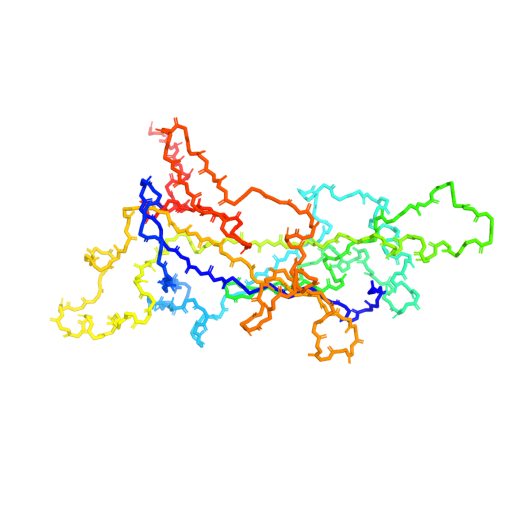.928 1.00 82.38 237 ASN A CA 1
ATOM 1924 C C . ASN A 1 237 ? -2.163 -4.755 20.024 1.00 82.38 237 ASN A C 1
ATOM 1926 O O . ASN A 1 237 ? -1.678 -4.602 21.142 1.00 82.38 237 ASN A O 1
ATOM 1930 N N . LEU A 1 238 ? -1.439 -4.828 18.905 1.00 82.56 238 LEU A N 1
ATOM 1931 C CA . LEU A 1 238 ? 0.006 -4.632 18.858 1.00 82.56 238 LEU A CA 1
ATOM 1932 C C . LEU A 1 238 ? 0.343 -3.427 17.982 1.00 82.56 238 LEU A C 1
ATOM 1934 O O . LEU A 1 238 ? -0.391 -3.073 17.059 1.00 82.56 238 LEU A O 1
ATOM 1938 N N . SER A 1 239 ? 1.470 -2.813 18.295 1.00 76.56 239 SER A N 1
ATOM 1939 C CA . SER A 1 239 ? 2.070 -1.699 17.580 1.00 76.56 239 SER A CA 1
ATOM 1940 C C . SER A 1 239 ? 3.423 -2.123 17.027 1.00 76.56 239 SER A C 1
ATOM 1942 O O . SER A 1 239 ? 4.105 -2.951 17.626 1.00 76.56 239 SER A O 1
ATOM 1944 N N . SER A 1 240 ? 3.887 -1.491 15.947 1.00 68.44 240 SER A N 1
ATOM 1945 C CA . SER A 1 240 ? 5.263 -1.718 15.478 1.00 68.44 240 SER A CA 1
ATOM 1946 C C . SER A 1 240 ? 6.312 -1.318 16.527 1.00 68.44 240 SER A C 1
ATOM 1948 O O . SER A 1 240 ? 7.468 -1.708 16.414 1.00 68.44 240 SER A O 1
ATOM 1950 N N . TYR A 1 241 ? 5.943 -0.519 17.537 1.00 63.66 241 TYR A N 1
ATOM 1951 C CA . TYR A 1 241 ? 6.809 -0.237 18.687 1.00 63.66 241 TYR A CA 1
ATOM 1952 C C . TYR A 1 241 ? 7.000 -1.456 19.603 1.00 63.66 241 TYR A C 1
ATOM 1954 O O . TYR A 1 241 ? 8.031 -1.546 20.263 1.00 63.66 241 TYR A O 1
ATOM 1962 N N . ASP A 1 242 ? 6.054 -2.396 19.621 1.00 60.00 242 ASP A N 1
ATOM 1963 C CA . ASP A 1 242 ? 6.125 -3.606 20.449 1.00 60.00 242 ASP A CA 1
ATOM 1964 C C . ASP A 1 242 ? 7.079 -4.658 19.852 1.00 60.00 242 ASP A C 1
ATOM 1966 O O . ASP A 1 242 ? 7.599 -5.512 20.576 1.00 60.00 242 ASP A O 1
ATOM 1970 N N . ASP A 1 243 ? 7.353 -4.564 18.546 1.00 55.91 243 ASP A N 1
ATOM 1971 C CA . ASP A 1 243 ? 8.236 -5.479 17.813 1.00 55.91 243 ASP A CA 1
ATOM 1972 C C . ASP A 1 243 ? 9.730 -5.192 18.058 1.00 55.91 243 ASP A C 1
ATOM 1974 O O . ASP A 1 243 ? 10.577 -6.068 17.867 1.00 55.91 243 ASP A O 1
ATOM 1978 N N . PHE A 1 244 ? 10.076 -3.994 18.547 1.00 51.59 244 PHE A N 1
ATOM 1979 C CA . PHE A 1 244 ? 11.445 -3.630 18.918 1.00 51.59 244 PHE A CA 1
ATOM 1980 C C . PHE A 1 244 ? 11.612 -3.639 20.440 1.00 51.59 244 PHE A C 1
ATOM 1982 O O . PHE A 1 244 ? 11.497 -2.613 21.111 1.00 51.59 244 PHE A O 1
ATOM 1989 N N . LYS A 1 245 ? 11.957 -4.799 21.010 1.00 40.78 245 LYS A N 1
ATOM 1990 C CA . LYS A 1 245 ? 12.469 -4.847 22.387 1.00 40.78 245 LYS A CA 1
ATOM 1991 C C . LYS A 1 245 ? 13.870 -4.240 22.424 1.00 40.78 245 LYS A C 1
ATOM 1993 O O . LYS A 1 245 ? 14.838 -4.860 21.990 1.00 40.78 245 LYS A O 1
ATOM 1998 N N . SER A 1 246 ? 13.975 -3.030 22.965 1.00 42.56 246 SER A N 1
ATOM 1999 C CA . SER A 1 246 ? 15.256 -2.459 23.373 1.00 42.56 246 SER A CA 1
ATOM 2000 C C . SER A 1 246 ? 15.804 -3.270 24.550 1.00 42.56 246 SER A C 1
ATOM 2002 O O . SER A 1 246 ? 15.413 -3.063 25.697 1.00 42.56 246 SER A O 1
ATOM 2004 N N . ASN A 1 247 ? 16.681 -4.234 24.272 1.00 37.66 247 ASN A N 1
ATOM 2005 C CA . ASN A 1 247 ? 17.499 -4.859 25.306 1.00 37.66 247 ASN A CA 1
ATOM 2006 C C . ASN A 1 247 ? 18.633 -3.890 25.658 1.00 37.66 247 ASN A C 1
ATOM 2008 O O . ASN A 1 247 ? 19.737 -4.010 25.132 1.00 37.66 247 ASN A O 1
ATOM 2012 N N . VAL A 1 248 ? 18.365 -2.915 26.528 1.00 34.41 248 VAL A N 1
ATOM 2013 C CA . VAL A 1 248 ? 19.445 -2.209 27.227 1.00 34.41 248 VAL A CA 1
ATOM 2014 C C . VAL A 1 248 ? 19.782 -3.027 28.466 1.00 34.41 248 VAL A C 1
ATOM 2016 O O . VAL A 1 248 ? 18.946 -3.203 29.350 1.00 34.41 248 VAL A O 1
ATOM 2019 N N . THR A 1 249 ? 20.998 -3.559 28.518 1.00 38.62 249 THR A N 1
ATOM 2020 C CA . THR A 1 249 ? 21.601 -4.042 29.763 1.00 38.62 249 THR A CA 1
ATOM 2021 C C . THR A 1 249 ? 21.874 -2.836 30.659 1.00 38.62 249 THR A C 1
ATOM 2023 O O . THR A 1 249 ? 22.629 -1.949 30.254 1.00 38.62 249 THR A O 1
ATOM 2026 N N . HIS A 1 250 ? 21.225 -2.789 31.824 1.00 41.22 250 HIS A N 1
ATOM 2027 C CA . HIS A 1 250 ? 21.616 -1.916 32.934 1.00 41.22 250 HIS A CA 1
ATOM 2028 C C . HIS A 1 250 ? 22.961 -2.346 33.522 1.00 41.22 250 HIS A C 1
ATOM 2030 O O . HIS A 1 250 ? 23.238 -3.568 33.506 1.00 41.22 250 HIS A O 1
#